Protein AF-A0A0F9YKN3-F1 (afdb_monomer)

Nearest PDB structures (foldseek):
  9g6k-assembly1_Lm  TM=5.271E-01  e=5.902E+00  Toxoplasma gondii
  6z1p-assembly1_Ay  TM=4.917E-01  e=4.539E+00  Tetrahymena thermophila SB210

Secondary structure (DSSP, 8-state):
-HHHHHHHHHH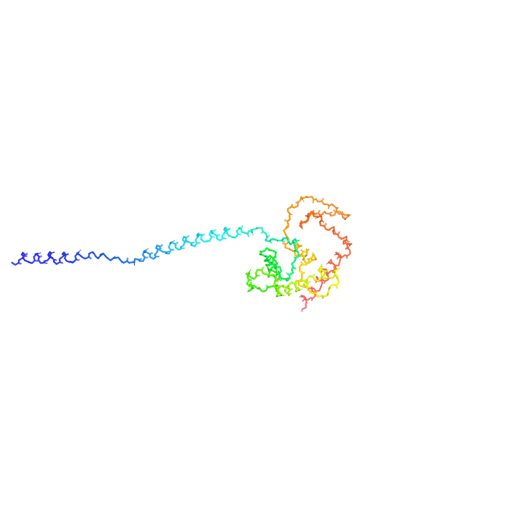HHHHHS----------HHHHHHHHHHHHHHHHHHHHHHHHHTTS-SSPP-----S-B-TT-B-TTHHHHHHHHHHHTT-S-TTS-TT--B--HHHHHHHHHHHHHTHHHHTGGGT--S--S-B-HHHHHHHHHHH---------EEE-TTS-EEEEETTTTEEPPPPP---THHHHHHHHHHHHHHHHHHHHH--

Radius of gyration: 37.19 Å; Cα contacts (8 Å, |Δi|>4): 183; chains: 1; bounding box: 47×60×130 Å

Sequence (206 aa):
MKIRYFVVLAVLLTVFFGFANNTKALSVQELQTQIQALMTQIAQLQAQLKQQQNQGTGAWCYNFTKNLRIGDIGTGDVDSLRKILQKEGILSSDVNPYEDDFSEQLASVVSEFQEKYADEILKPSGLKRGTGYVGPATRKKL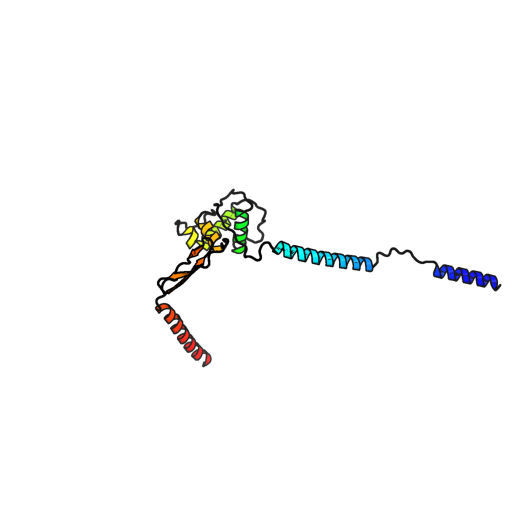NALYGCSVACTMDAKQCSDGSYVSRTGPKCEFAKCPETITVREQVKCILILEVVDFLVLELILA

pLDDT: mean 78.76, std 15.8, range [43.0, 98.19]

Solvent-accessible surface area (backbone atoms only — not comparable to full-atom values): 12254 Å² total; per-residue (Å²): 119,69,67,66,51,52,54,51,52,53,54,54,52,51,65,72,71,62,74,79,72,85,68,83,62,88,42,75,65,55,54,52,49,50,53,54,52,50,52,52,49,51,54,50,51,54,50,50,49,59,59,60,55,61,74,48,92,53,82,87,54,50,71,67,87,70,72,48,42,75,75,45,72,40,82,58,69,52,50,52,49,52,54,47,34,37,74,72,68,70,38,68,89,83,61,69,88,80,62,53,48,33,39,70,67,56,23,51,49,42,14,52,55,36,53,76,43,25,77,74,41,24,49,84,74,73,44,91,66,48,79,28,56,38,40,74,49,48,31,52,52,48,31,72,77,37,27,50,66,48,91,53,70,92,54,72,45,77,38,98,88,72,49,76,34,46,43,40,53,68,80,48,44,65,51,83,67,79,74,83,74,62,70,70,62,61,53,53,57,54,56,49,54,58,52,51,56,55,55,52,54,58,67,73,76,109

Structure (mmCIF, N/CA/C/O backbone):
data_AF-A0A0F9YKN3-F1
#
_entry.id   AF-A0A0F9YKN3-F1
#
loop_
_atom_site.group_PDB
_atom_site.id
_atom_site.type_symbol
_atom_site.label_atom_id
_atom_site.label_alt_id
_atom_site.label_comp_id
_atom_site.label_asym_id
_atom_site.label_entity_id
_atom_site.label_seq_id
_atom_site.pdbx_PDB_ins_code
_atom_site.Cartn_x
_atom_site.Cartn_y
_atom_site.Cartn_z
_atom_site.occupancy
_atom_site.B_iso_or_equiv
_atom_site.auth_seq_id
_atom_site.auth_comp_id
_atom_site.auth_asym_id
_atom_site.auth_atom_id
_atom_site.pdbx_PDB_model_num
ATOM 1 N N . MET A 1 1 ? -25.999 -5.612 102.411 1.00 57.22 1 MET A N 1
ATOM 2 C CA . MET A 1 1 ? -25.398 -6.436 101.331 1.00 57.22 1 MET A CA 1
ATOM 3 C C . MET A 1 1 ? -26.030 -6.225 99.945 1.00 57.22 1 MET A C 1
ATOM 5 O O . MET A 1 1 ? -25.304 -6.324 98.970 1.00 57.22 1 MET A O 1
ATOM 9 N N . LYS A 1 2 ? -27.320 -5.863 99.820 1.00 60.22 2 LYS A N 1
ATOM 10 C CA . LYS A 1 2 ? -28.016 -5.720 98.518 1.00 60.22 2 LYS A CA 1
ATOM 11 C C . LYS A 1 2 ? -27.600 -4.501 97.664 1.00 60.22 2 LYS A C 1
ATOM 13 O O . LYS A 1 2 ? -27.566 -4.601 96.447 1.00 60.22 2 LYS A O 1
ATOM 18 N N . ILE A 1 3 ? -27.206 -3.387 98.289 1.00 70.69 3 ILE A N 1
ATOM 19 C CA . ILE A 1 3 ? -26.787 -2.153 97.585 1.00 70.69 3 ILE A CA 1
ATOM 20 C C . ILE A 1 3 ? -25.414 -2.295 96.914 1.00 70.69 3 ILE A C 1
ATOM 22 O O . ILE A 1 3 ? -25.234 -1.864 95.783 1.00 70.69 3 ILE A O 1
ATOM 26 N N . ARG A 1 4 ? -24.460 -2.977 97.564 1.00 62.56 4 ARG A N 1
ATOM 27 C CA . ARG A 1 4 ? -23.148 -3.273 96.961 1.00 62.56 4 ARG A CA 1
ATOM 28 C C . ARG A 1 4 ? -23.273 -4.225 95.769 1.00 62.56 4 ARG A C 1
ATOM 30 O O . ARG A 1 4 ? -22.559 -4.063 94.792 1.00 62.56 4 ARG A O 1
ATOM 37 N N . TYR A 1 5 ? -24.224 -5.159 95.826 1.00 67.88 5 TYR A N 1
ATOM 38 C CA . TYR A 1 5 ? -24.518 -6.078 94.727 1.00 67.88 5 TYR A CA 1
ATOM 39 C C . TYR A 1 5 ? -25.126 -5.353 93.516 1.00 67.88 5 TYR A C 1
ATOM 41 O O . TYR A 1 5 ? -24.709 -5.600 92.393 1.00 67.88 5 TYR A O 1
ATOM 49 N N . PHE A 1 6 ? -26.031 -4.392 93.741 1.00 67.12 6 PHE A N 1
ATOM 50 C CA . PHE A 1 6 ? -26.636 -3.581 92.675 1.00 67.12 6 PHE A CA 1
ATOM 51 C C . PHE A 1 6 ? -25.623 -2.682 91.950 1.00 67.12 6 PHE A C 1
ATOM 53 O O . PHE A 1 6 ? -25.671 -2.565 90.729 1.00 67.12 6 PHE A O 1
ATOM 60 N N . VAL A 1 7 ? -24.675 -2.091 92.684 1.00 70.50 7 VAL A N 1
ATOM 61 C CA . VAL A 1 7 ? -23.610 -1.260 92.093 1.00 70.50 7 VAL A CA 1
ATOM 62 C C . VAL A 1 7 ? -22.635 -2.114 91.274 1.00 70.50 7 VAL A C 1
ATOM 64 O O . VAL A 1 7 ? -22.240 -1.711 90.186 1.00 70.50 7 VAL A O 1
ATOM 67 N N . VAL A 1 8 ? -22.305 -3.323 91.738 1.00 73.25 8 VAL A N 1
ATOM 68 C CA . VAL A 1 8 ? -21.440 -4.256 90.994 1.00 73.25 8 VAL A CA 1
ATOM 69 C C . VAL A 1 8 ? -22.130 -4.780 89.727 1.00 73.25 8 VAL A C 1
ATOM 71 O O . VAL A 1 8 ? -21.491 -4.851 88.682 1.00 73.25 8 VAL A O 1
ATOM 74 N N . LEU A 1 9 ? -23.436 -5.066 89.774 1.00 68.25 9 LEU A N 1
ATOM 75 C CA . LEU A 1 9 ? -24.226 -5.482 88.603 1.00 68.25 9 LEU A CA 1
ATOM 76 C C . LEU A 1 9 ? -24.372 -4.360 87.564 1.00 68.25 9 LEU A C 1
ATOM 78 O O . LEU A 1 9 ? -24.265 -4.618 86.368 1.00 68.25 9 LEU A O 1
ATOM 82 N N . ALA A 1 10 ? -24.559 -3.114 88.010 1.00 66.06 10 ALA A N 1
ATOM 83 C CA . ALA A 1 10 ? -24.643 -1.953 87.127 1.00 66.06 10 ALA A CA 1
ATOM 84 C C . ALA A 1 10 ? -23.301 -1.640 86.441 1.00 66.06 10 ALA A C 1
ATOM 86 O O . ALA A 1 10 ? -23.289 -1.318 85.258 1.00 66.06 10 ALA A O 1
ATOM 87 N N . VAL A 1 11 ? -22.173 -1.793 87.146 1.00 65.62 11 VAL A N 1
ATOM 88 C CA . VAL A 1 11 ? -20.825 -1.607 86.574 1.00 65.62 11 VAL A CA 1
ATOM 89 C C . VAL A 1 11 ? -20.438 -2.764 85.640 1.00 65.62 11 VAL A C 1
ATOM 91 O O . VAL A 1 11 ? -19.801 -2.541 84.616 1.00 65.62 11 VAL A O 1
ATOM 94 N N . LEU A 1 12 ? -20.868 -3.997 85.928 1.00 61.88 12 LEU A N 1
ATOM 95 C CA . LEU A 1 12 ? -20.665 -5.140 85.027 1.00 61.88 12 LEU A CA 1
ATOM 96 C C . LEU A 1 12 ? -21.498 -5.033 83.739 1.00 61.88 12 LEU A C 1
ATOM 98 O O . LEU A 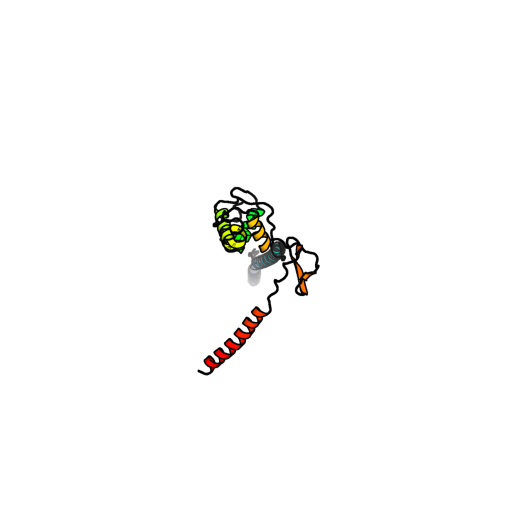1 12 ? -21.015 -5.413 82.676 1.00 61.88 12 LEU A O 1
ATOM 102 N N . LEU A 1 13 ? -22.712 -4.474 83.804 1.00 62.25 13 LEU A N 1
ATOM 103 C CA . LEU A 1 13 ? -23.558 -4.242 82.627 1.00 62.25 13 LEU A CA 1
ATOM 104 C C . LEU A 1 13 ? -23.048 -3.099 81.735 1.00 62.25 13 LEU A C 1
ATOM 106 O O . LEU A 1 13 ? -23.150 -3.196 80.513 1.00 62.25 13 LEU A O 1
ATOM 110 N N . THR A 1 14 ? -22.454 -2.044 82.302 1.00 58.34 14 THR A N 1
ATOM 111 C CA . THR A 1 14 ? -21.892 -0.934 81.509 1.00 58.34 14 THR A CA 1
ATOM 112 C C . THR A 1 14 ? -20.560 -1.287 80.845 1.00 58.34 14 THR A C 1
ATOM 114 O O . THR A 1 14 ? -20.289 -0.805 79.748 1.00 58.34 14 THR A O 1
ATOM 117 N N . VAL A 1 15 ? -19.767 -2.191 81.431 1.00 59.81 15 VAL A N 1
ATOM 118 C CA . VAL A 1 15 ? -18.559 -2.745 80.788 1.00 59.81 15 VAL A CA 1
ATOM 119 C C . VAL A 1 15 ? -18.915 -3.727 79.659 1.00 59.81 15 VAL A C 1
ATOM 121 O O . VAL A 1 15 ? -18.163 -3.842 78.694 1.00 59.81 15 VAL A O 1
ATOM 124 N N . PHE A 1 16 ? -20.092 -4.366 79.705 1.00 58.06 16 PHE A N 1
ATOM 125 C CA . PHE A 1 16 ? -20.576 -5.258 78.638 1.00 58.06 16 PHE A CA 1
ATOM 126 C C . PHE A 1 16 ? -21.146 -4.512 77.413 1.00 58.06 16 PHE A C 1
ATOM 128 O O . PHE A 1 16 ? -21.142 -5.054 76.312 1.00 58.06 16 PHE A O 1
ATOM 135 N N . PHE A 1 17 ? -21.599 -3.263 77.577 1.00 59.31 17 PHE A N 1
ATOM 136 C CA . PHE A 1 17 ? -22.143 -2.421 76.493 1.00 59.31 17 PHE A CA 1
ATOM 137 C C . PHE A 1 17 ? -21.170 -1.338 75.982 1.00 59.31 17 PHE A C 1
ATOM 139 O O . PHE A 1 17 ? -21.511 -0.577 75.079 1.00 59.31 17 PHE A O 1
ATOM 146 N N . GLY A 1 18 ? -19.962 -1.254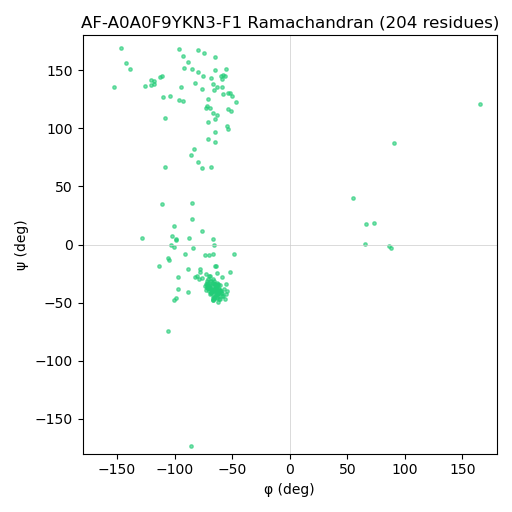 76.551 1.00 60.41 18 GLY A N 1
ATOM 147 C CA . GLY A 1 18 ? -19.036 -0.129 76.370 1.00 60.41 18 GLY A CA 1
ATOM 148 C C . GLY A 1 18 ? -17.913 -0.300 75.342 1.00 60.41 18 GLY A C 1
ATOM 149 O O . GLY A 1 18 ? -17.090 0.602 75.220 1.00 60.41 18 GLY A O 1
ATOM 150 N N . PHE A 1 19 ? -17.855 -1.400 74.587 1.00 56.75 19 PHE A N 1
ATOM 151 C CA . PHE A 1 19 ? -16.893 -1.558 73.487 1.00 56.75 19 PHE A CA 1
ATOM 152 C C . PHE A 1 19 ? -17.604 -1.489 72.136 1.00 56.75 19 PHE A C 1
ATOM 154 O O . PHE A 1 19 ? -17.646 -2.451 71.369 1.00 56.75 19 PHE A O 1
ATOM 161 N N . ALA A 1 20 ? -18.139 -0.309 71.821 1.00 57.47 20 ALA A N 1
ATOM 162 C CA . ALA A 1 20 ? -18.279 0.096 70.430 1.00 57.47 20 ALA A CA 1
ATOM 163 C C . ALA A 1 20 ? -16.861 0.250 69.861 1.00 57.47 20 ALA A C 1
ATOM 165 O O . ALA A 1 20 ? -16.224 1.298 69.959 1.00 57.47 20 ALA A O 1
ATOM 166 N N . ASN A 1 21 ? -16.334 -0.856 69.342 1.00 55.56 21 ASN A N 1
ATOM 167 C CA . ASN A 1 21 ? -15.109 -0.878 68.568 1.00 55.56 21 ASN A CA 1
ATOM 168 C C . ASN A 1 21 ? -15.248 0.129 67.418 1.00 55.56 21 ASN A C 1
ATOM 170 O O . ASN A 1 21 ? -16.069 -0.059 66.524 1.00 55.56 21 ASN A O 1
ATOM 174 N N . ASN A 1 22 ? -14.413 1.168 67.402 1.00 56.59 22 ASN A N 1
ATOM 175 C CA . ASN A 1 22 ? -14.100 1.881 66.167 1.00 56.59 22 ASN A CA 1
ATOM 176 C C . ASN A 1 22 ? -13.125 1.012 65.366 1.00 56.59 22 ASN A C 1
ATOM 178 O O . ASN A 1 22 ? -11.954 1.340 65.188 1.00 56.59 22 ASN A O 1
ATOM 182 N N . THR A 1 23 ? -13.598 -0.145 64.916 1.00 43.00 23 THR A N 1
ATOM 183 C CA . THR A 1 23 ? -12.927 -0.909 63.879 1.00 43.00 23 THR A CA 1
ATOM 184 C C . THR A 1 23 ? -13.107 -0.136 62.582 1.00 43.00 23 THR A C 1
ATOM 186 O O . THR A 1 23 ? -14.165 -0.169 61.958 1.00 43.00 23 THR A O 1
ATOM 189 N N . LYS A 1 24 ? -12.043 0.529 62.124 1.00 52.62 24 LYS A N 1
ATOM 190 C CA . LYS A 1 24 ? -11.852 0.772 60.689 1.00 52.62 24 LYS A CA 1
ATOM 191 C C . LYS A 1 24 ? -11.571 -0.578 60.031 1.00 52.62 24 LYS A C 1
ATOM 193 O O . LYS A 1 24 ? -10.456 -0.866 59.614 1.00 52.62 24 LYS A O 1
ATOM 198 N N . ALA A 1 25 ? -12.569 -1.454 60.038 1.00 45.91 25 ALA A N 1
ATOM 199 C CA . ALA A 1 25 ? -12.564 -2.606 59.170 1.00 45.91 25 ALA A CA 1
ATOM 200 C C . ALA A 1 25 ? -12.601 -2.030 57.754 1.00 45.91 25 ALA A C 1
ATOM 202 O O . ALA A 1 25 ? -13.599 -1.407 57.386 1.00 45.91 25 ALA A O 1
ATOM 203 N N . LEU A 1 26 ? -11.510 -2.183 56.995 1.00 50.06 26 LEU A N 1
ATOM 204 C CA . LEU A 1 26 ? -11.584 -2.089 55.539 1.00 50.06 26 LEU A CA 1
ATOM 205 C C . LEU A 1 26 ? -12.652 -3.105 55.135 1.00 50.06 26 LEU A C 1
ATOM 207 O O . LEU A 1 26 ? -12.477 -4.316 55.266 1.00 50.06 26 LEU A O 1
ATOM 211 N N . SER A 1 27 ? -13.832 -2.588 54.840 1.00 60.50 27 SER A N 1
ATOM 212 C CA . SER A 1 27 ? -15.056 -3.370 54.797 1.00 60.50 27 SER A CA 1
ATOM 213 C C . SER A 1 27 ? -15.186 -4.021 53.422 1.00 60.50 27 SER A C 1
ATOM 215 O O . SER A 1 27 ? -14.735 -3.475 52.418 1.00 60.50 27 SER A O 1
ATOM 217 N N . VAL A 1 28 ? -15.851 -5.177 53.339 1.00 61.12 28 VAL A N 1
ATOM 218 C CA . VAL A 1 28 ? -16.258 -5.806 52.061 1.00 61.12 28 VAL A CA 1
ATOM 219 C C . VAL A 1 28 ? -17.028 -4.813 51.167 1.00 61.12 28 VAL A C 1
ATOM 221 O O . VAL A 1 28 ? -17.010 -4.917 49.944 1.00 61.12 28 VAL A O 1
ATOM 224 N N . GLN A 1 29 ? -17.629 -3.791 51.774 1.00 66.38 29 GLN A N 1
ATOM 225 C CA . GLN A 1 29 ? -18.293 -2.667 51.122 1.00 66.38 29 GLN A CA 1
ATOM 226 C C . GLN A 1 29 ? -17.320 -1.729 50.379 1.00 66.38 29 GLN A C 1
ATOM 228 O O . GLN A 1 29 ? -17.656 -1.195 49.323 1.00 66.38 29 GLN A O 1
ATOM 233 N N . GLU A 1 30 ? -16.086 -1.579 50.862 1.00 75.06 30 GLU A N 1
ATOM 234 C CA . GLU A 1 30 ? -15.026 -0.835 50.174 1.00 75.06 30 GLU A CA 1
ATOM 235 C C . GLU A 1 30 ? -14.519 -1.601 48.942 1.00 75.06 30 GLU A C 1
ATOM 237 O O . GLU A 1 30 ? -14.331 -1.010 47.880 1.00 75.06 30 GLU A O 1
ATOM 242 N N . LEU A 1 31 ? -14.435 -2.935 49.020 1.00 74.25 31 LEU A N 1
ATOM 243 C CA . LEU A 1 31 ? -14.144 -3.782 47.856 1.00 74.25 31 LEU A CA 1
ATOM 244 C C . LEU A 1 31 ? -15.289 -3.775 46.831 1.00 74.25 31 LEU A C 1
ATOM 246 O O . LEU A 1 31 ? -15.031 -3.690 45.633 1.00 74.25 31 LEU A O 1
ATOM 250 N N . GLN A 1 32 ? -16.553 -3.776 47.267 1.00 79.44 32 GLN A N 1
ATOM 251 C CA . GLN A 1 32 ? -17.698 -3.594 46.362 1.00 79.44 32 GLN A CA 1
ATOM 252 C C . GLN A 1 32 ? -17.680 -2.218 45.675 1.00 79.44 32 GLN A C 1
ATOM 254 O O . GLN A 1 32 ? -18.001 -2.116 44.491 1.00 79.44 32 GLN A O 1
ATOM 259 N N . THR A 1 33 ? -17.218 -1.181 46.378 1.00 83.12 33 THR A N 1
ATOM 260 C CA . THR A 1 33 ? -17.037 0.166 45.813 1.00 83.12 33 THR A CA 1
ATOM 261 C C . THR A 1 33 ? -15.930 0.185 44.754 1.00 83.12 33 THR A C 1
ATOM 263 O O . THR A 1 33 ? -16.097 0.793 43.697 1.00 83.12 33 THR A O 1
ATOM 266 N N . GLN A 1 34 ? -14.831 -0.543 44.977 1.00 86.75 34 GLN A N 1
ATOM 267 C CA . GLN A 1 34 ? -13.766 -0.694 43.980 1.00 86.75 34 GLN A CA 1
ATOM 268 C C . GLN A 1 34 ? -14.227 -1.478 42.742 1.00 86.75 34 GLN A C 1
ATOM 270 O O . GLN A 1 34 ? -13.916 -1.078 41.622 1.00 86.75 34 GLN A O 1
ATOM 275 N N . ILE A 1 35 ? -15.020 -2.543 42.908 1.00 87.75 35 ILE A N 1
ATOM 276 C CA . ILE A 1 35 ? -15.585 -3.304 41.779 1.00 87.75 35 ILE A CA 1
ATOM 277 C C . ILE A 1 35 ? -16.502 -2.408 40.933 1.00 87.75 35 ILE A C 1
ATOM 279 O O . ILE A 1 35 ? -16.429 -2.433 39.704 1.00 87.75 35 ILE A O 1
ATOM 283 N N . GLN A 1 36 ? -17.323 -1.565 41.563 1.00 83.62 36 GLN A N 1
ATOM 284 C CA . GLN A 1 36 ? -18.214 -0.656 40.840 1.00 83.62 36 GLN A CA 1
ATOM 285 C C . GLN A 1 36 ? -17.453 0.476 40.129 1.00 83.62 36 GLN A C 1
ATOM 287 O O . GLN A 1 36 ? -17.797 0.838 38.999 1.00 83.62 36 GLN A O 1
ATOM 292 N N . ALA A 1 37 ? -16.373 0.979 40.733 1.00 91.25 37 ALA A N 1
ATOM 293 C CA . ALA A 1 37 ? -15.465 1.923 40.083 1.00 91.25 37 ALA A CA 1
ATOM 294 C C . ALA A 1 37 ? -14.791 1.297 38.847 1.00 91.25 37 ALA A C 1
ATOM 296 O O . ALA A 1 37 ? -14.790 1.904 37.775 1.00 91.25 37 ALA A O 1
ATOM 297 N N . LEU A 1 38 ? -14.315 0.051 38.952 1.00 88.81 38 LEU A N 1
ATOM 298 C CA . LEU A 1 38 ? -13.708 -0.679 37.835 1.00 88.81 38 LEU A CA 1
ATOM 299 C C . LEU A 1 38 ? -14.706 -0.975 36.706 1.00 88.81 38 LEU A C 1
ATOM 301 O O . LEU A 1 38 ? -14.358 -0.839 35.537 1.00 88.81 38 LEU A O 1
ATOM 305 N N . MET A 1 39 ? -15.964 -1.296 37.017 1.00 86.81 39 MET A N 1
ATOM 306 C CA . MET A 1 39 ? -17.009 -1.473 35.995 1.00 86.81 39 MET A CA 1
ATOM 307 C C . MET A 1 39 ? -17.303 -0.172 35.238 1.00 86.81 39 MET A C 1
ATOM 309 O O . MET A 1 39 ? -17.502 -0.185 34.022 1.00 86.81 39 MET A O 1
ATOM 313 N N . THR A 1 40 ? -17.271 0.960 35.943 1.00 90.50 40 THR A N 1
ATOM 314 C CA . THR A 1 40 ? -17.424 2.289 35.334 1.00 90.50 40 THR A CA 1
ATOM 315 C C . THR A 1 40 ? -16.236 2.604 34.422 1.00 90.50 40 THR A C 1
ATOM 317 O O . THR A 1 40 ? -16.418 3.094 33.308 1.00 90.50 40 THR A O 1
ATOM 320 N N . GLN A 1 41 ? -15.025 2.238 34.849 1.00 91.94 41 GLN A N 1
ATOM 321 C CA . GLN A 1 41 ? -13.811 2.388 34.054 1.00 91.94 41 GLN A CA 1
ATOM 322 C C . GLN A 1 41 ? -13.829 1.504 32.796 1.00 91.94 41 GLN A C 1
ATOM 324 O O . GLN A 1 41 ? -13.493 1.983 31.716 1.00 91.94 41 GLN A O 1
ATOM 329 N N . ILE A 1 42 ? -14.282 0.248 32.884 1.00 91.44 42 ILE A N 1
ATOM 330 C CA . ILE A 1 42 ? -14.425 -0.636 31.715 1.00 91.44 42 ILE A CA 1
ATOM 331 C C . ILE A 1 42 ? -15.450 -0.066 30.730 1.00 91.44 42 ILE A C 1
ATOM 333 O O . ILE A 1 42 ? -15.183 -0.048 29.531 1.00 91.44 42 ILE A O 1
ATOM 337 N N . ALA A 1 43 ? -16.586 0.451 31.205 1.00 89.62 43 ALA A N 1
ATOM 338 C CA . ALA A 1 43 ? -17.590 1.072 30.339 1.00 89.62 43 ALA A CA 1
ATOM 339 C C . ALA A 1 43 ? -17.037 2.308 29.603 1.00 89.62 43 ALA A C 1
ATOM 341 O O . ALA A 1 43 ? -17.293 2.495 28.412 1.00 89.62 43 ALA A O 1
ATOM 342 N N . GLN A 1 44 ? -16.230 3.123 30.286 1.00 87.94 44 GLN A N 1
ATOM 343 C CA . GLN A 1 44 ? -15.547 4.268 29.679 1.00 87.94 44 GLN A CA 1
ATOM 344 C C . GLN A 1 44 ? -14.501 3.835 28.650 1.00 87.94 44 GLN A C 1
ATOM 346 O O . GLN A 1 44 ? -14.472 4.375 27.546 1.00 87.94 44 GLN A O 1
ATOM 351 N N . LEU A 1 45 ? -13.684 2.832 28.968 1.00 88.75 45 LEU A N 1
ATOM 352 C CA . LEU A 1 45 ? -12.694 2.291 28.037 1.00 88.75 45 LEU A CA 1
ATOM 353 C C . LEU A 1 45 ? -13.366 1.646 26.816 1.00 88.75 45 LEU A C 1
ATOM 355 O O . LEU A 1 45 ? -12.918 1.842 25.691 1.00 88.75 45 LEU A O 1
ATOM 359 N N . GLN A 1 46 ? -14.496 0.957 26.993 1.00 88.50 46 GLN A N 1
ATOM 360 C CA . GLN A 1 46 ? -15.297 0.430 25.883 1.00 88.50 46 GLN A CA 1
ATOM 361 C C . GLN A 1 46 ? -15.886 1.548 25.006 1.00 88.50 46 GLN A C 1
ATOM 363 O O . GLN A 1 46 ? -15.967 1.393 23.787 1.00 88.50 46 GLN A O 1
ATOM 368 N N . ALA A 1 47 ? -16.265 2.690 25.589 1.00 85.25 47 ALA A N 1
ATOM 369 C CA . ALA A 1 47 ? -16.701 3.863 24.833 1.00 85.25 47 ALA A CA 1
ATOM 370 C C . ALA A 1 47 ? -15.540 4.529 24.071 1.00 85.25 47 ALA A C 1
ATOM 372 O O . ALA A 1 47 ? -15.707 4.901 22.908 1.00 85.25 47 ALA A O 1
ATOM 373 N N . GLN A 1 48 ? -14.353 4.609 24.681 1.00 84.50 48 GLN A N 1
ATOM 374 C CA . GLN A 1 48 ? -13.138 5.103 24.029 1.00 84.50 48 GLN A CA 1
ATOM 375 C C . GLN A 1 48 ? -12.707 4.195 22.874 1.00 84.50 48 GLN A C 1
ATOM 377 O O . GLN A 1 48 ? -12.365 4.700 21.811 1.00 84.50 48 GLN A O 1
ATOM 382 N N . LEU A 1 49 ? -12.824 2.870 23.013 1.00 81.12 49 LEU A N 1
ATOM 383 C CA . LEU A 1 49 ? -12.550 1.930 21.922 1.00 81.12 49 LEU A CA 1
ATOM 384 C C . LEU A 1 49 ? -13.526 2.102 20.756 1.00 81.12 49 LEU A C 1
ATOM 386 O O . LEU A 1 49 ? -13.093 2.064 19.611 1.00 81.12 49 LEU A O 1
ATOM 390 N N . LYS A 1 50 ? -14.810 2.387 21.006 1.00 72.00 50 LYS A N 1
ATOM 391 C CA . LYS A 1 50 ? -15.767 2.720 19.932 1.00 72.00 50 LYS A CA 1
ATOM 392 C C . LYS A 1 50 ? -15.432 4.041 19.228 1.00 72.00 50 LYS A C 1
ATOM 394 O O . LYS A 1 50 ? -15.687 4.175 18.036 1.00 72.00 50 LYS A O 1
ATOM 399 N N . GLN A 1 51 ? -14.845 5.006 19.936 1.00 69.00 51 GLN A N 1
ATOM 400 C CA . GLN A 1 51 ? -14.365 6.260 19.344 1.00 69.00 51 GLN A CA 1
ATOM 401 C C . GLN A 1 51 ? -13.016 6.092 18.626 1.00 69.00 51 GLN A C 1
ATOM 403 O O . GLN A 1 51 ? -12.779 6.750 17.619 1.00 69.00 51 GLN A O 1
ATOM 408 N N . GLN A 1 52 ? -12.170 5.160 19.067 1.00 64.25 52 GLN A N 1
ATOM 409 C CA . GLN A 1 52 ? -10.901 4.828 18.415 1.00 64.25 52 GLN A CA 1
ATOM 410 C C . GLN A 1 52 ? -11.093 3.897 17.204 1.00 64.25 52 GLN A C 1
ATOM 412 O O . GLN A 1 52 ? -10.355 3.987 16.226 1.00 64.25 52 GLN A O 1
ATOM 417 N N . GLN A 1 53 ? -12.153 3.084 17.202 1.00 55.88 53 GLN A N 1
ATOM 418 C CA . GLN A 1 53 ? -12.637 2.337 16.035 1.00 55.88 53 GLN A CA 1
ATOM 419 C C . GLN A 1 53 ? -13.270 3.245 14.964 1.00 55.88 53 GLN A C 1
ATOM 421 O O . GLN A 1 53 ? -13.493 2.795 13.844 1.00 55.88 53 GLN A O 1
ATOM 426 N N . ASN A 1 54 ? -13.475 4.537 15.261 1.00 48.38 54 ASN A N 1
ATOM 427 C CA . ASN A 1 54 ? -13.796 5.562 14.264 1.00 48.38 54 ASN A CA 1
ATOM 428 C C . ASN A 1 54 ? -12.552 6.162 13.575 1.00 48.38 54 ASN A C 1
ATOM 430 O O . ASN A 1 54 ? -12.652 7.204 12.934 1.00 48.38 54 ASN A O 1
ATOM 434 N N . GLN A 1 55 ? -11.413 5.462 13.564 1.00 47.16 55 GLN A N 1
ATOM 435 C CA . GLN A 1 55 ? -10.634 5.372 12.324 1.00 47.16 55 GLN A CA 1
ATOM 436 C C . GLN A 1 55 ? -11.259 4.312 11.396 1.00 47.16 55 GLN A C 1
ATOM 438 O O . GLN A 1 55 ? -10.702 3.244 11.162 1.00 47.16 55 GLN A O 1
ATOM 443 N N . GL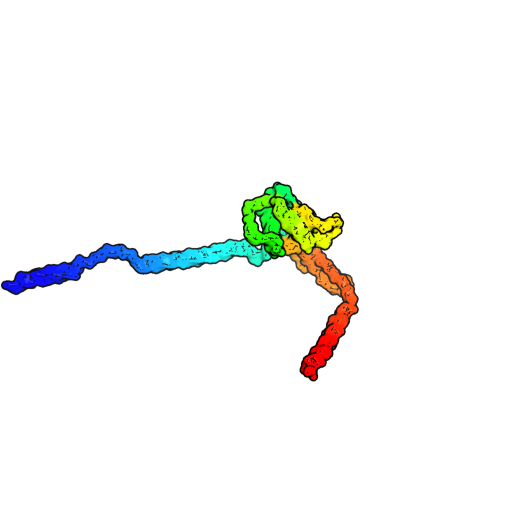Y A 1 56 ? -12.429 4.668 10.851 1.00 46.34 56 GLY A N 1
ATOM 444 C CA . GLY A 1 56 ? -12.945 4.162 9.579 1.00 46.34 56 GLY A CA 1
ATOM 445 C C . GLY A 1 56 ? -13.824 2.911 9.619 1.00 46.34 56 GLY A C 1
ATOM 446 O O . GLY A 1 56 ? -13.374 1.821 9.288 1.00 46.34 56 GLY A O 1
ATOM 447 N N . THR A 1 57 ? -15.131 3.095 9.813 1.00 44.69 57 THR A N 1
ATOM 448 C CA . THR A 1 57 ? -16.162 2.216 9.219 1.00 44.69 57 THR A CA 1
ATOM 449 C C . THR A 1 57 ? -16.390 2.496 7.720 1.00 44.69 57 THR A C 1
ATOM 451 O O . THR A 1 57 ? -17.317 1.962 7.119 1.00 44.69 57 THR A O 1
ATOM 454 N N . GLY A 1 58 ? -15.515 3.287 7.085 1.00 58.38 58 GLY A N 1
ATOM 455 C CA . GLY A 1 58 ? -15.230 3.206 5.652 1.00 58.38 58 GLY A CA 1
ATOM 456 C C . GLY A 1 58 ? -14.013 2.305 5.446 1.00 58.38 58 GLY A C 1
ATOM 457 O O . GLY A 1 58 ? -13.046 2.419 6.196 1.00 58.38 58 GLY A O 1
ATOM 458 N N . ALA A 1 59 ? -14.064 1.391 4.473 1.00 77.94 59 ALA A N 1
ATOM 459 C CA . ALA A 1 59 ? -12.957 0.483 4.173 1.00 77.94 59 ALA A CA 1
ATOM 460 C C . ALA A 1 59 ? -11.621 1.250 4.120 1.00 77.94 59 ALA A C 1
ATOM 462 O O . ALA A 1 59 ? -11.495 2.216 3.367 1.00 77.94 59 ALA A O 1
ATOM 463 N N . TRP A 1 60 ? -10.643 0.848 4.944 1.00 86.00 60 TRP A N 1
ATOM 464 C CA . TRP A 1 60 ? -9.313 1.462 4.937 1.00 86.00 60 TRP A CA 1
ATOM 465 C C . TRP A 1 60 ? -8.741 1.425 3.520 1.00 86.00 60 TRP A C 1
ATOM 467 O O . TRP A 1 60 ? -8.738 0.372 2.881 1.00 86.00 60 TRP A O 1
ATOM 477 N N . CYS A 1 61 ? -8.251 2.568 3.058 1.00 89.50 61 CYS A N 1
ATOM 478 C CA . CYS A 1 61 ? -7.726 2.749 1.717 1.00 89.50 61 CYS A CA 1
ATOM 479 C C . CYS A 1 61 ? -6.505 3.672 1.747 1.00 89.50 61 CYS A C 1
ATOM 481 O O . CYS A 1 61 ? -6.356 4.485 2.664 1.00 89.50 61 CYS A O 1
ATOM 483 N N . TYR A 1 62 ? -5.641 3.561 0.741 1.00 90.75 62 TYR A N 1
ATOM 484 C CA . TYR A 1 62 ? -4.456 4.398 0.602 1.00 90.75 62 TYR A CA 1
ATOM 485 C C . TYR A 1 62 ? -4.031 4.542 -0.862 1.00 90.75 62 TYR A C 1
ATOM 487 O O . TYR A 1 62 ? -3.971 3.557 -1.593 1.00 90.75 62 TYR A O 1
ATOM 495 N N . ASN A 1 63 ? -3.701 5.765 -1.288 1.00 91.50 63 ASN A N 1
ATOM 496 C CA . ASN A 1 63 ? -3.237 6.051 -2.647 1.00 91.50 63 ASN A CA 1
ATOM 497 C C . ASN A 1 63 ? -1.738 6.377 -2.659 1.00 91.50 63 ASN A C 1
ATOM 499 O O . ASN A 1 63 ? -1.330 7.475 -2.284 1.00 91.50 63 ASN A O 1
ATOM 503 N N . PHE A 1 64 ? -0.930 5.464 -3.190 1.00 93.12 64 PHE A N 1
ATOM 504 C CA . PHE A 1 64 ? 0.498 5.662 -3.413 1.00 93.12 64 PHE A CA 1
ATOM 505 C C . PHE A 1 64 ? 0.740 6.628 -4.571 1.00 93.12 64 PHE A C 1
ATOM 507 O O . PHE A 1 64 ? 0.375 6.353 -5.720 1.00 93.12 64 PHE A O 1
ATOM 514 N N . THR A 1 65 ? 1.406 7.744 -4.283 1.00 92.75 65 THR A N 1
ATOM 515 C CA . THR A 1 65 ? 1.766 8.772 -5.280 1.00 92.75 65 THR A CA 1
ATOM 516 C C . THR A 1 65 ? 3.272 8.887 -5.501 1.00 92.75 65 THR A C 1
ATOM 518 O O . THR A 1 65 ? 3.709 9.373 -6.548 1.00 92.75 65 THR A O 1
ATOM 521 N N . LYS A 1 66 ? 4.079 8.371 -4.568 1.00 93.75 66 LYS A N 1
ATOM 522 C CA . LYS A 1 66 ? 5.548 8.393 -4.594 1.00 93.75 66 LYS A CA 1
ATOM 523 C C . LYS A 1 66 ? 6.103 6.987 -4.755 1.00 93.75 66 LYS A C 1
ATOM 525 O O . LYS A 1 66 ? 5.454 6.023 -4.371 1.00 93.75 66 LYS A O 1
ATOM 530 N N . ASN A 1 67 ? 7.207 6.869 -5.488 1.00 95.81 67 ASN A N 1
ATOM 531 C CA . ASN A 1 67 ? 7.879 5.581 -5.625 1.00 95.81 67 ASN A CA 1
ATOM 532 C C . ASN A 1 67 ? 8.628 5.304 -4.323 1.00 95.81 67 ASN A C 1
ATOM 534 O O . ASN A 1 67 ? 9.146 6.258 -3.748 1.00 95.81 67 ASN A O 1
ATOM 538 N N . LEU A 1 68 ? 8.701 4.037 -3.915 1.00 95.31 68 LEU A N 1
ATOM 539 C CA . LEU A 1 68 ? 9.421 3.628 -2.707 1.00 95.31 68 LEU A CA 1
ATOM 540 C C . LEU A 1 68 ? 10.574 2.688 -3.048 1.00 95.31 68 LEU A C 1
ATOM 542 O O . LEU A 1 68 ? 10.439 1.820 -3.917 1.00 95.31 68 LEU A O 1
ATOM 546 N N . ARG A 1 69 ? 11.699 2.861 -2.363 1.00 94.69 69 ARG A N 1
ATOM 547 C CA . ARG A 1 69 ? 12.926 2.067 -2.493 1.00 94.69 69 ARG A CA 1
ATOM 548 C C . ARG A 1 69 ? 13.633 1.941 -1.149 1.00 94.69 69 ARG A C 1
ATOM 550 O O . ARG A 1 69 ? 13.338 2.677 -0.216 1.00 94.69 69 ARG A O 1
ATOM 557 N N . ILE A 1 70 ? 14.624 1.053 -1.106 1.00 92.81 70 ILE A N 1
ATOM 558 C CA . ILE A 1 70 ? 15.493 0.875 0.059 1.00 92.81 70 ILE A CA 1
ATOM 559 C C . ILE A 1 70 ? 16.087 2.219 0.499 1.00 92.81 70 ILE A C 1
ATOM 561 O O . ILE A 1 70 ? 16.629 2.959 -0.325 1.00 92.81 70 ILE A O 1
ATOM 565 N N . GLY A 1 71 ? 15.979 2.502 1.798 1.00 89.31 71 GLY A N 1
ATOM 566 C CA . GLY A 1 71 ? 16.467 3.731 2.424 1.00 89.31 71 GLY A CA 1
ATOM 567 C C . GLY A 1 71 ? 15.490 4.907 2.383 1.00 89.31 71 GLY A C 1
ATOM 568 O O . GLY A 1 71 ? 15.817 5.968 2.911 1.00 89.31 71 GLY A O 1
ATOM 569 N N . ASP A 1 72 ? 14.305 4.753 1.783 1.00 90.62 72 ASP A N 1
ATOM 570 C CA . ASP A 1 72 ? 13.243 5.741 1.954 1.00 90.62 72 ASP A CA 1
ATOM 571 C C . ASP A 1 72 ? 12.695 5.654 3.387 1.00 90.62 72 ASP A C 1
ATOM 573 O O . ASP A 1 72 ? 12.274 4.592 3.847 1.00 90.62 72 ASP A O 1
ATOM 577 N N . ILE A 1 73 ? 12.704 6.796 4.072 1.00 81.50 73 ILE A N 1
ATOM 578 C CA . ILE A 1 73 ? 12.249 6.970 5.454 1.00 81.50 73 ILE A CA 1
ATOM 579 C C . ILE A 1 73 ? 10.887 7.657 5.401 1.00 81.50 73 ILE A C 1
ATOM 581 O O . ILE A 1 73 ? 10.756 8.710 4.762 1.00 81.50 73 ILE A O 1
ATOM 585 N N . GLY A 1 74 ? 9.864 7.109 6.055 1.00 69.88 74 GLY A N 1
ATOM 586 C CA . GLY A 1 74 ? 8.584 7.810 6.113 1.00 69.88 74 GLY A CA 1
ATOM 587 C C . GLY A 1 74 ? 7.394 6.978 6.567 1.00 69.88 74 GLY A C 1
ATOM 588 O O . GLY A 1 74 ? 6.941 6.077 5.867 1.00 69.88 74 GLY A O 1
ATOM 589 N N . THR A 1 75 ? 6.777 7.441 7.651 1.00 70.44 75 THR A N 1
ATOM 590 C CA . THR A 1 75 ? 5.630 6.858 8.374 1.00 70.44 75 THR A CA 1
ATOM 591 C C . THR A 1 75 ? 4.293 6.844 7.610 1.00 70.44 75 THR A C 1
ATOM 593 O O . THR A 1 75 ? 3.242 6.531 8.154 1.00 70.44 75 THR A O 1
ATOM 596 N N . GLY A 1 76 ? 4.271 7.251 6.338 1.00 84.19 76 GLY A N 1
ATOM 597 C CA . GLY A 1 76 ? 3.039 7.341 5.546 1.00 84.19 76 GLY A CA 1
ATOM 598 C C . GLY A 1 76 ? 2.921 6.216 4.528 1.00 84.19 76 GLY A C 1
ATOM 599 O O . GLY A 1 76 ? 2.111 5.296 4.668 1.00 84.19 76 GLY A O 1
ATOM 600 N N . ASP A 1 77 ? 3.721 6.330 3.467 1.00 90.88 77 ASP A N 1
ATOM 601 C CA . ASP A 1 77 ? 3.707 5.389 2.351 1.00 90.88 77 ASP A CA 1
ATOM 602 C C . ASP A 1 77 ? 4.268 4.015 2.783 1.00 90.88 77 ASP A C 1
ATOM 604 O O . ASP A 1 77 ? 3.679 2.986 2.451 1.00 90.88 77 ASP A O 1
ATOM 608 N N . VAL A 1 78 ? 5.359 3.975 3.563 1.00 90.75 78 VAL A N 1
ATOM 609 C CA . VAL A 1 78 ? 5.983 2.714 4.015 1.00 90.75 78 VAL A CA 1
ATOM 610 C C . VAL A 1 78 ? 5.044 1.946 4.950 1.00 90.75 78 VAL A C 1
ATOM 612 O O . VAL A 1 78 ? 4.785 0.763 4.724 1.00 90.75 78 VAL A O 1
ATOM 615 N N . ASP A 1 79 ? 4.432 2.620 5.921 1.00 88.62 79 ASP A N 1
ATOM 616 C CA . ASP A 1 79 ? 3.482 2.002 6.860 1.00 88.62 79 ASP A CA 1
ATOM 617 C C . ASP A 1 79 ? 2.247 1.450 6.144 1.00 88.62 79 ASP A C 1
ATOM 619 O O . ASP A 1 79 ? 1.794 0.327 6.395 1.00 88.62 79 ASP A O 1
ATOM 623 N N . SER A 1 80 ? 1.721 2.218 5.189 1.00 90.88 80 SER A N 1
ATOM 624 C CA . SER A 1 80 ? 0.578 1.796 4.380 1.00 90.88 80 SER A CA 1
ATOM 625 C C . SER A 1 80 ? 0.921 0.593 3.504 1.00 90.88 80 SER A C 1
ATOM 627 O O . SER A 1 80 ? 0.102 -0.319 3.365 1.00 90.88 80 SER A O 1
ATOM 629 N N . LEU A 1 81 ? 2.138 0.546 2.954 1.00 92.94 81 LEU A N 1
ATOM 630 C CA . LEU A 1 81 ? 2.634 -0.606 2.208 1.00 92.94 81 LEU A CA 1
ATOM 631 C C . LEU A 1 81 ? 2.710 -1.846 3.101 1.00 92.94 81 LEU A C 1
ATOM 633 O O . LEU A 1 81 ? 2.170 -2.884 2.728 1.00 92.94 81 LEU A O 1
ATOM 637 N N . ARG A 1 82 ? 3.310 -1.748 4.291 1.00 89.88 82 ARG A N 1
ATOM 638 C CA . ARG A 1 82 ? 3.407 -2.875 5.238 1.00 89.88 82 ARG A CA 1
ATOM 639 C C . ARG A 1 82 ? 2.034 -3.413 5.614 1.00 89.88 82 ARG A C 1
ATOM 641 O O . ARG A 1 82 ? 1.815 -4.621 5.568 1.00 89.88 82 ARG A O 1
ATOM 648 N N . LYS A 1 83 ? 1.082 -2.522 5.895 1.00 88.69 83 LYS A N 1
ATOM 649 C CA . LYS A 1 83 ? -0.306 -2.892 6.197 1.00 88.69 83 LYS A CA 1
ATOM 650 C C . LYS A 1 83 ? -0.975 -3.646 5.047 1.00 88.69 83 LYS A C 1
ATOM 652 O O . LYS A 1 83 ? -1.716 -4.599 5.287 1.00 88.69 83 LYS A O 1
ATOM 657 N N . ILE A 1 84 ? -0.725 -3.242 3.802 1.00 92.12 84 ILE A N 1
ATOM 658 C CA . ILE A 1 84 ? -1.216 -3.965 2.622 1.00 92.12 84 ILE A CA 1
ATOM 659 C C . ILE A 1 84 ? -0.550 -5.334 2.510 1.00 92.12 84 ILE A C 1
ATOM 661 O O . ILE A 1 84 ? -1.248 -6.327 2.341 1.00 92.12 84 ILE A O 1
ATOM 665 N N . LEU A 1 85 ? 0.772 -5.412 2.656 1.00 92.50 85 LEU A N 1
ATOM 666 C CA . LEU A 1 85 ? 1.504 -6.675 2.554 1.00 92.50 85 LEU A CA 1
ATOM 667 C C . LEU A 1 85 ? 1.088 -7.676 3.647 1.00 92.50 85 LEU A C 1
ATOM 669 O O . LEU A 1 85 ? 1.013 -8.873 3.376 1.00 92.50 85 LEU A O 1
ATOM 673 N N . GLN A 1 86 ? 0.736 -7.195 4.844 1.00 89.94 86 GLN A N 1
ATOM 674 C CA . GLN A 1 86 ? 0.123 -8.011 5.900 1.00 89.94 86 GLN A CA 1
ATOM 675 C C . GLN A 1 86 ? -1.269 -8.509 5.499 1.00 89.94 86 GLN A C 1
ATOM 677 O O . GLN A 1 86 ? -1.579 -9.685 5.663 1.00 89.94 86 GLN A O 1
ATOM 682 N N . LYS A 1 87 ? -2.114 -7.637 4.930 1.00 87.69 87 LYS A N 1
ATOM 683 C CA . LYS A 1 87 ? -3.449 -8.017 4.427 1.00 87.69 87 LYS A CA 1
ATOM 684 C C . LYS A 1 87 ? -3.390 -9.032 3.287 1.00 87.69 87 LYS A C 1
ATOM 686 O O . LYS A 1 87 ? -4.278 -9.869 3.181 1.00 87.69 87 LYS A O 1
ATOM 691 N N . GLU A 1 88 ? -2.363 -8.950 2.449 1.00 92.44 88 GLU A N 1
ATOM 692 C CA . GLU A 1 88 ? -2.086 -9.904 1.371 1.00 92.44 88 GLU A CA 1
ATOM 693 C C . GLU A 1 88 ? -1.551 -11.252 1.883 1.00 92.44 88 GLU A C 1
ATOM 695 O O . GLU A 1 88 ? -1.442 -12.197 1.097 1.00 92.44 88 GLU A O 1
ATOM 700 N N . GLY A 1 89 ? -1.220 -11.338 3.179 1.00 91.19 89 GLY A N 1
ATOM 701 C CA . GLY A 1 89 ? -0.648 -12.521 3.819 1.00 91.19 89 GLY A CA 1
ATOM 702 C C . GLY A 1 89 ? 0.812 -12.784 3.446 1.00 91.19 89 GLY A C 1
ATOM 703 O O . GLY A 1 89 ? 1.268 -13.910 3.596 1.00 91.19 89 GLY A O 1
ATOM 704 N N . ILE A 1 90 ? 1.521 -11.775 2.927 1.00 91.56 90 ILE A N 1
ATOM 705 C CA . ILE A 1 90 ? 2.918 -11.888 2.468 1.00 91.56 90 ILE A CA 1
ATOM 706 C C . ILE A 1 90 ? 3.876 -11.403 3.564 1.00 91.56 90 ILE A C 1
ATOM 708 O O . ILE A 1 90 ? 4.928 -11.990 3.785 1.00 91.56 90 ILE A O 1
ATOM 712 N N . LEU A 1 91 ? 3.502 -10.345 4.292 1.00 87.44 91 LEU A N 1
ATOM 713 C CA . LEU A 1 91 ? 4.252 -9.877 5.457 1.00 87.44 91 LEU A CA 1
ATOM 714 C C . LEU A 1 91 ? 3.682 -10.518 6.726 1.00 87.44 91 LEU A C 1
ATOM 716 O O . LEU A 1 91 ? 2.495 -10.353 7.016 1.00 87.44 91 LEU A O 1
ATOM 720 N N . SER A 1 92 ? 4.521 -11.213 7.497 1.00 81.19 92 SER A N 1
ATOM 721 C CA . SER A 1 92 ? 4.123 -11.800 8.782 1.00 81.19 92 SER A CA 1
ATOM 722 C C . SER A 1 92 ? 3.550 -10.744 9.738 1.00 81.19 92 SER A C 1
ATOM 724 O O . SER A 1 92 ? 4.004 -9.597 9.778 1.00 81.19 92 SER A O 1
ATOM 726 N N . SER A 1 93 ? 2.557 -11.134 10.540 1.00 66.19 93 SER A N 1
ATOM 727 C CA . SER A 1 93 ? 1.876 -10.256 11.506 1.00 66.19 93 SER A CA 1
ATOM 728 C C . SER A 1 93 ? 2.780 -9.740 12.627 1.00 66.19 93 SER A C 1
ATOM 730 O O . SER A 1 93 ? 2.447 -8.742 13.260 1.00 66.19 93 SER A O 1
ATOM 732 N N . ASP A 1 94 ? 3.920 -10.394 12.848 1.00 58.09 94 ASP A N 1
ATOM 733 C CA . ASP A 1 94 ? 4.839 -10.109 13.958 1.00 58.09 94 ASP A CA 1
ATOM 734 C C . ASP A 1 94 ? 5.868 -9.021 13.617 1.00 58.09 94 ASP A C 1
ATOM 736 O O . ASP A 1 94 ? 6.791 -8.748 14.385 1.00 58.09 94 ASP A O 1
ATOM 740 N N . VAL A 1 95 ? 5.740 -8.401 12.444 1.00 56.34 95 VAL A N 1
ATOM 741 C CA . VAL A 1 95 ? 6.666 -7.367 11.993 1.00 56.34 95 VAL A CA 1
ATOM 742 C C . VAL A 1 95 ? 6.421 -6.093 12.791 1.00 56.34 95 VAL A C 1
ATOM 744 O O . VAL A 1 95 ? 5.338 -5.508 12.732 1.00 56.34 95 VAL A O 1
ATOM 747 N N . ASN A 1 96 ? 7.451 -5.683 13.538 1.00 57.59 96 ASN A N 1
ATOM 748 C CA . ASN A 1 96 ? 7.460 -4.471 14.345 1.00 57.59 96 ASN A CA 1
ATOM 749 C C . ASN A 1 96 ? 7.010 -3.273 13.486 1.00 57.59 96 ASN A C 1
ATOM 751 O O . ASN A 1 96 ? 7.714 -2.914 12.539 1.00 57.59 96 ASN A O 1
ATOM 755 N N . PRO A 1 97 ? 5.865 -2.644 13.800 1.00 54.00 97 PRO A N 1
ATOM 756 C CA . PRO A 1 97 ? 5.344 -1.531 13.016 1.00 54.00 97 PRO A CA 1
ATOM 757 C C . PRO A 1 97 ? 6.221 -0.270 13.090 1.00 54.00 97 PRO A C 1
ATOM 759 O O . PRO A 1 97 ? 5.964 0.651 12.331 1.00 54.00 97 PRO A O 1
ATOM 762 N N . TYR A 1 98 ? 7.241 -0.239 13.959 1.00 54.22 98 TYR A N 1
ATOM 763 C CA . TYR A 1 98 ? 8.149 0.898 14.182 1.00 54.22 98 TYR A CA 1
ATOM 764 C C . TYR A 1 98 ? 9.514 0.775 13.487 1.00 54.22 98 TYR A C 1
ATOM 766 O O . TYR A 1 98 ? 10.474 1.445 13.862 1.00 54.22 98 TYR A O 1
ATOM 774 N N . GLU A 1 99 ? 9.661 -0.125 12.515 1.00 67.06 99 GLU A N 1
ATOM 775 C CA . GLU A 1 99 ? 10.812 -0.051 11.611 1.00 67.06 99 GLU A CA 1
ATOM 776 C C . GLU A 1 99 ? 10.460 0.974 10.518 1.00 67.06 99 GLU A C 1
ATOM 778 O O . GLU A 1 99 ? 9.944 0.603 9.470 1.00 67.06 99 GLU A O 1
ATOM 783 N N . ASP A 1 100 ? 10.625 2.265 10.797 1.00 65.75 100 ASP A N 1
ATOM 784 C CA . ASP A 1 100 ? 10.064 3.377 9.994 1.00 65.75 100 ASP A CA 1
ATOM 785 C C . ASP A 1 100 ? 10.643 3.504 8.562 1.00 65.75 100 ASP A C 1
ATOM 787 O O . ASP A 1 100 ? 10.243 4.375 7.775 1.00 65.75 100 ASP A O 1
ATOM 791 N N . ASP A 1 101 ? 11.571 2.611 8.214 1.00 86.75 101 ASP A N 1
ATOM 792 C CA . ASP A 1 101 ? 12.369 2.649 7.003 1.00 86.75 101 ASP A CA 1
ATOM 793 C C . ASP A 1 101 ? 11.991 1.521 6.044 1.00 86.75 101 ASP A C 1
ATOM 795 O O . ASP A 1 101 ? 11.724 0.374 6.419 1.00 86.75 101 ASP A O 1
ATOM 799 N N . PHE A 1 102 ? 12.057 1.828 4.752 1.00 91.50 102 PHE A N 1
ATOM 800 C CA . PHE A 1 102 ? 12.004 0.814 3.715 1.00 91.50 102 PHE A CA 1
ATOM 801 C C . PHE A 1 102 ? 13.313 0.007 3.727 1.00 91.50 102 PHE A C 1
ATOM 803 O O . PHE A 1 102 ? 14.302 0.371 3.086 1.00 91.50 102 PHE A O 1
ATOM 810 N N . SER A 1 103 ? 13.329 -1.085 4.490 1.00 90.88 103 SER A N 1
ATOM 811 C CA . SER A 1 103 ? 14.488 -1.966 4.646 1.00 90.88 103 SER A CA 1
ATOM 812 C C . SER A 1 103 ? 14.655 -2.940 3.471 1.00 90.88 103 SER A C 1
ATOM 814 O O . SER A 1 103 ? 13.763 -3.126 2.639 1.00 90.88 103 SER A O 1
ATOM 816 N N . GLU A 1 104 ? 15.812 -3.602 3.401 1.00 91.81 104 GLU A N 1
ATOM 817 C CA . GLU A 1 104 ? 16.065 -4.675 2.428 1.00 91.81 104 GLU A CA 1
ATOM 818 C C . GLU A 1 104 ? 15.088 -5.850 2.603 1.00 91.81 104 GLU A C 1
ATOM 820 O O . GLU A 1 104 ? 14.618 -6.430 1.624 1.00 91.81 104 GLU A O 1
ATOM 825 N N . GLN A 1 105 ? 14.702 -6.150 3.846 1.00 90.19 105 GLN A N 1
ATOM 826 C CA . GLN A 1 105 ? 13.700 -7.175 4.138 1.00 90.19 105 GLN A CA 1
ATOM 827 C C . GLN A 1 105 ? 12.341 -6.792 3.552 1.00 90.19 105 GLN A C 1
ATOM 829 O O . GLN A 1 105 ? 11.713 -7.602 2.868 1.00 90.19 105 GLN A O 1
ATOM 834 N N . LEU A 1 106 ? 11.913 -5.539 3.745 1.00 91.12 106 LEU A N 1
ATOM 835 C CA . LEU A 1 106 ? 10.674 -5.053 3.148 1.00 91.12 106 LEU A CA 1
ATOM 836 C C . LEU A 1 106 ? 10.736 -5.098 1.614 1.00 91.12 106 LEU A C 1
ATOM 838 O O . LEU A 1 106 ? 9.760 -5.488 0.977 1.00 91.12 106 LEU A O 1
ATOM 842 N N . ALA A 1 107 ? 11.889 -4.785 1.015 1.00 94.44 107 ALA A N 1
ATOM 843 C CA . ALA A 1 107 ? 12.104 -4.923 -0.425 1.00 94.44 107 ALA A CA 1
ATOM 844 C C . ALA A 1 107 ? 11.945 -6.379 -0.910 1.00 94.44 107 ALA A C 1
ATOM 846 O O . ALA A 1 107 ? 11.347 -6.620 -1.960 1.00 94.44 107 ALA A O 1
ATOM 847 N N . SER A 1 108 ? 12.424 -7.366 -0.148 1.00 93.69 108 SER A N 1
ATOM 848 C CA . SER A 1 108 ? 12.216 -8.785 -0.469 1.00 93.69 108 SER A CA 1
ATOM 849 C C . SER A 1 108 ? 10.729 -9.146 -0.482 1.00 93.69 108 SER A C 1
ATOM 851 O O . SER A 1 108 ? 10.237 -9.711 -1.456 1.00 93.69 108 SER A O 1
ATOM 853 N N . VAL A 1 109 ? 9.978 -8.723 0.535 1.00 94.62 109 VAL A N 1
ATOM 854 C CA . VAL A 1 109 ? 8.526 -8.967 0.620 1.00 94.62 109 VAL A CA 1
ATOM 855 C C . VAL A 1 109 ? 7.777 -8.266 -0.520 1.00 94.62 109 VAL A C 1
ATOM 857 O O . VAL A 1 109 ? 6.832 -8.802 -1.099 1.00 94.62 109 VAL A O 1
ATOM 860 N N . VAL A 1 110 ? 8.223 -7.071 -0.913 1.00 96.19 110 VAL A N 1
ATOM 861 C CA . VAL A 1 110 ? 7.694 -6.392 -2.101 1.00 96.19 110 VAL A CA 1
ATOM 862 C C . VAL A 1 110 ? 7.966 -7.204 -3.366 1.00 96.19 110 VAL A C 1
ATOM 864 O O . VAL A 1 110 ? 7.100 -7.251 -4.236 1.00 96.19 110 VAL A O 1
ATOM 867 N N . SER A 1 111 ? 9.120 -7.863 -3.492 1.00 97.00 111 SER A N 1
ATOM 868 C CA . SER A 1 111 ? 9.388 -8.757 -4.626 1.00 97.00 111 SER A CA 1
ATOM 869 C C . SER A 1 111 ? 8.376 -9.898 -4.701 1.00 97.00 111 SER A C 1
ATOM 871 O O . SER A 1 111 ? 7.857 -10.163 -5.783 1.00 97.00 111 SER A O 1
ATOM 873 N N . GLU A 1 112 ? 8.008 -10.497 -3.569 1.00 96.50 112 GLU A N 1
ATOM 874 C CA . GLU A 1 112 ? 6.976 -11.541 -3.515 1.00 96.50 112 GLU A CA 1
ATOM 875 C C . GLU A 1 112 ? 5.601 -11.016 -3.951 1.00 96.50 112 GLU A C 1
ATOM 877 O O . GLU A 1 112 ? 4.917 -11.645 -4.760 1.00 96.50 112 GLU A O 1
ATOM 882 N N . PHE A 1 113 ? 5.215 -9.815 -3.505 1.00 97.25 113 PHE A N 1
ATOM 883 C CA . PHE A 1 113 ? 3.999 -9.155 -3.991 1.00 97.25 113 PHE A CA 1
ATOM 884 C C . PHE A 1 113 ? 4.038 -8.925 -5.510 1.00 97.25 113 PHE A C 1
ATOM 886 O O . PHE A 1 113 ? 3.046 -9.137 -6.209 1.00 97.25 113 PHE A O 1
ATOM 893 N N . GLN A 1 114 ? 5.185 -8.500 -6.043 1.00 98.19 114 GLN A N 1
ATOM 894 C CA . GLN A 1 114 ? 5.348 -8.264 -7.477 1.00 98.19 114 GLN A CA 1
ATOM 895 C C . GLN A 1 114 ? 5.250 -9.549 -8.292 1.00 98.19 114 GLN A C 1
ATOM 897 O O . GLN A 1 114 ? 4.667 -9.531 -9.372 1.00 98.19 114 GLN A O 1
ATOM 902 N N . GLU A 1 115 ? 5.790 -10.652 -7.783 1.00 96.88 115 GLU A N 1
ATOM 903 C CA . GLU A 1 115 ? 5.696 -11.962 -8.425 1.00 96.88 115 GLU A CA 1
ATOM 904 C C . GLU A 1 115 ? 4.276 -12.537 -8.339 1.00 96.88 115 GLU A C 1
ATOM 906 O O . GLU A 1 115 ? 3.778 -13.067 -9.333 1.00 96.88 115 GLU A O 1
ATOM 911 N N . LYS A 1 116 ? 3.564 -12.325 -7.221 1.00 96.69 116 LYS A N 1
ATOM 912 C CA . LYS A 1 116 ? 2.135 -12.667 -7.080 1.00 96.69 116 LYS A CA 1
ATOM 913 C C . LYS A 1 116 ? 1.269 -11.990 -8.148 1.00 96.69 116 LYS A C 1
ATOM 915 O O . LYS A 1 116 ? 0.345 -12.602 -8.675 1.00 96.69 116 LYS A O 1
ATOM 920 N N . TYR A 1 117 ? 1.588 -10.743 -8.496 1.00 96.94 117 TYR A N 1
ATOM 921 C CA . TYR A 1 117 ? 0.895 -9.961 -9.525 1.00 96.94 117 TYR A CA 1
ATOM 922 C C . TYR A 1 117 ? 1.765 -9.727 -10.776 1.00 96.94 117 TYR A C 1
ATOM 924 O O . TYR A 1 117 ? 1.677 -8.673 -11.419 1.00 96.94 117 TYR A O 1
ATOM 932 N N . ALA A 1 118 ? 2.600 -10.711 -11.140 1.00 96.88 118 ALA A N 1
ATOM 933 C CA . ALA A 1 118 ? 3.610 -10.586 -12.197 1.00 96.88 118 ALA A CA 1
ATOM 934 C C . ALA A 1 118 ? 3.034 -10.140 -13.546 1.00 96.88 118 ALA A C 1
ATOM 936 O O . ALA A 1 118 ? 3.678 -9.390 -14.280 1.00 96.88 118 ALA A O 1
ATOM 937 N N . ASP A 1 119 ? 1.816 -10.563 -13.867 1.00 95.75 119 ASP A N 1
ATOM 938 C CA . ASP A 1 119 ? 1.173 -10.279 -15.149 1.00 95.75 119 ASP A CA 1
ATOM 939 C C . ASP A 1 119 ? 0.894 -8.794 -15.363 1.00 95.75 119 ASP A C 1
ATOM 941 O O . ASP A 1 119 ? 1.004 -8.286 -16.478 1.00 95.75 119 ASP A O 1
ATOM 945 N N . GLU A 1 120 ? 0.583 -8.088 -14.281 1.00 94.75 120 GLU A N 1
ATOM 946 C CA . GLU A 1 120 ? 0.243 -6.670 -14.309 1.00 94.75 120 GLU A CA 1
ATOM 947 C C . GLU A 1 120 ? 1.443 -5.780 -13.975 1.00 94.75 120 GLU A C 1
ATOM 949 O O . GLU A 1 120 ? 1.500 -4.637 -14.432 1.00 94.75 120 GLU A O 1
ATOM 954 N N . ILE A 1 121 ? 2.397 -6.288 -13.186 1.00 96.75 121 ILE A N 1
ATOM 955 C CA . ILE A 1 121 ? 3.535 -5.504 -12.694 1.00 96.75 121 ILE A CA 1
ATOM 956 C C . ILE A 1 121 ? 4.813 -5.761 -13.503 1.00 96.75 121 ILE A C 1
ATOM 958 O O . ILE A 1 121 ? 5.489 -4.809 -13.886 1.00 96.75 121 ILE A O 1
ATOM 962 N N . LEU A 1 122 ? 5.160 -7.026 -13.757 1.00 96.00 122 LEU A N 1
ATOM 963 C CA . LEU A 1 122 ? 6.470 -7.426 -14.284 1.00 96.00 122 LEU A CA 1
ATOM 964 C C . LEU A 1 122 ? 6.456 -7.658 -15.802 1.00 96.00 122 LEU A C 1
ATOM 966 O O . LEU A 1 122 ? 7.323 -7.136 -16.510 1.00 96.00 122 LEU A O 1
ATOM 970 N N . LYS A 1 123 ? 5.456 -8.387 -16.323 1.00 94.19 123 LYS A N 1
ATOM 971 C CA . LYS A 1 123 ? 5.342 -8.730 -17.755 1.00 94.19 123 LYS A CA 1
ATOM 972 C C . LYS A 1 123 ? 5.362 -7.508 -18.685 1.00 94.19 123 LYS A C 1
ATOM 974 O O . LYS A 1 123 ? 6.083 -7.573 -19.681 1.00 94.19 123 LYS A O 1
ATOM 979 N N . PRO A 1 124 ? 4.675 -6.383 -18.389 1.00 93.62 124 PRO A N 1
ATOM 980 C CA . PRO A 1 124 ? 4.694 -5.212 -19.271 1.00 93.62 124 PRO A CA 1
ATOM 981 C C . PRO A 1 124 ? 6.083 -4.581 -19.426 1.00 93.62 124 PRO A C 1
ATOM 983 O O . PRO A 1 124 ? 6.357 -3.933 -20.431 1.00 93.62 124 PRO A O 1
ATOM 986 N N . SER A 1 125 ? 6.961 -4.775 -18.442 1.00 93.00 125 SER A N 1
ATOM 987 C CA . SER A 1 125 ? 8.343 -4.286 -18.457 1.00 93.00 125 SER A CA 1
ATOM 988 C C . SER A 1 125 ? 9.361 -5.381 -18.793 1.00 93.00 125 SER A C 1
ATOM 990 O O . SER A 1 125 ? 10.560 -5.143 -18.695 1.00 93.00 125 SER A O 1
ATOM 992 N N . GLY A 1 126 ? 8.909 -6.582 -19.178 1.00 93.31 126 GLY A N 1
ATOM 993 C CA . GLY A 1 126 ? 9.783 -7.713 -19.501 1.00 93.31 126 GLY A CA 1
ATOM 994 C C . GLY A 1 126 ? 10.568 -8.267 -18.306 1.00 93.31 126 GLY A C 1
ATOM 995 O O . GLY A 1 126 ? 11.563 -8.968 -18.494 1.00 93.31 126 GLY A O 1
ATOM 996 N N . LEU A 1 127 ? 10.145 -7.962 -17.077 1.00 94.00 127 LEU A N 1
ATOM 997 C CA . LEU A 1 127 ? 10.802 -8.427 -15.860 1.00 94.00 127 LEU A CA 1
ATOM 998 C C . LEU A 1 127 ? 10.340 -9.850 -15.524 1.00 94.00 127 LEU A C 1
ATOM 1000 O O . LEU A 1 127 ? 9.166 -10.189 -15.660 1.00 94.00 127 LEU A O 1
ATOM 1004 N N . LYS A 1 128 ? 11.278 -10.699 -15.091 1.00 93.44 128 LYS A N 1
ATOM 1005 C CA . LYS A 1 128 ? 11.013 -12.110 -14.738 1.00 93.44 128 LYS A CA 1
ATOM 1006 C C . LYS A 1 128 ? 10.987 -12.376 -13.233 1.00 93.44 128 LYS A C 1
ATOM 1008 O O . LYS A 1 128 ? 10.621 -13.476 -12.821 1.00 93.44 128 LYS A O 1
ATOM 1013 N N . ARG A 1 129 ? 11.466 -11.420 -12.442 1.00 95.44 129 ARG A N 1
ATOM 1014 C CA . ARG A 1 129 ? 11.625 -11.504 -10.990 1.00 95.44 129 ARG A CA 1
ATOM 1015 C C . ARG A 1 129 ? 11.206 -10.186 -10.366 1.00 95.44 129 ARG A C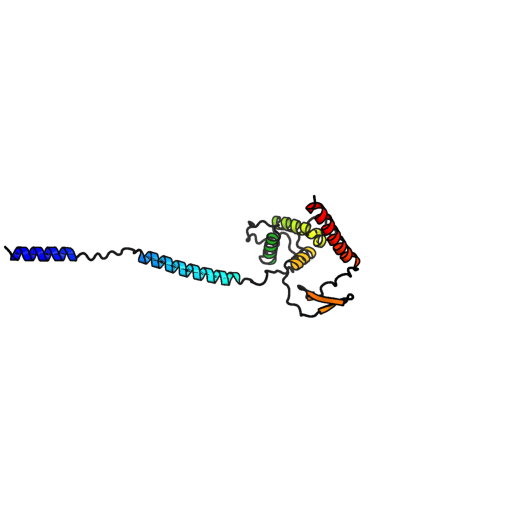 1
ATOM 1017 O O . ARG A 1 129 ? 11.325 -9.142 -11.016 1.00 95.44 129 ARG A O 1
ATOM 1024 N N . GLY A 1 130 ? 10.727 -10.260 -9.131 1.00 94.75 130 GLY A N 1
ATOM 1025 C CA . GLY A 1 130 ? 10.472 -9.082 -8.319 1.00 94.75 130 GLY A CA 1
ATOM 1026 C C . GLY A 1 130 ? 11.748 -8.254 -8.147 1.00 94.75 130 GLY A C 1
ATOM 1027 O O . GLY A 1 130 ? 12.860 -8.776 -8.123 1.00 94.75 130 GLY A O 1
ATOM 1028 N N . THR A 1 131 ? 11.585 -6.940 -8.088 1.00 96.50 131 THR A N 1
ATOM 1029 C CA . THR A 1 131 ? 12.686 -5.967 -7.976 1.00 96.50 131 THR A CA 1
ATOM 1030 C C . THR A 1 131 ? 12.802 -5.362 -6.583 1.00 96.50 131 THR A C 1
ATOM 1032 O O . THR A 1 131 ? 13.734 -4.611 -6.318 1.00 96.50 131 THR A O 1
ATOM 1035 N N . GLY A 1 132 ? 11.801 -5.583 -5.730 1.00 95.50 132 GLY A N 1
ATOM 1036 C CA . GLY A 1 132 ? 11.665 -4.928 -4.431 1.00 95.50 132 GLY A CA 1
ATOM 1037 C C . GLY A 1 132 ? 11.426 -3.419 -4.496 1.00 95.50 132 GLY A C 1
ATOM 1038 O O . GLY A 1 132 ? 11.269 -2.776 -3.464 1.00 95.50 132 GLY A O 1
ATOM 1039 N N . TYR A 1 133 ? 11.349 -2.844 -5.698 1.00 96.50 133 TYR A N 1
ATOM 1040 C CA . TYR A 1 133 ? 11.128 -1.423 -5.926 1.00 96.50 133 TYR A CA 1
ATOM 1041 C C . TYR A 1 133 ? 9.650 -1.121 -6.172 1.00 96.50 133 TYR A C 1
ATOM 1043 O O . TYR A 1 133 ? 9.035 -1.649 -7.103 1.00 96.50 133 TYR A O 1
ATOM 1051 N N . VAL A 1 134 ? 9.063 -0.218 -5.390 1.00 97.25 134 VAL A N 1
ATOM 1052 C CA . VAL A 1 134 ? 7.672 0.210 -5.576 1.00 97.25 134 VAL A CA 1
ATOM 1053 C C . VAL A 1 134 ? 7.626 1.332 -6.610 1.00 97.25 134 VAL A C 1
ATOM 1055 O O . VAL A 1 134 ? 7.515 2.513 -6.290 1.00 97.25 134 VAL A O 1
ATOM 1058 N N . GLY A 1 135 ? 7.741 0.942 -7.879 1.00 96.31 135 GLY A N 1
ATOM 1059 C CA . GLY A 1 135 ? 7.654 1.839 -9.030 1.00 96.31 135 GLY A CA 1
ATOM 1060 C C . GLY A 1 135 ? 6.219 2.102 -9.516 1.00 96.31 135 GLY A C 1
ATOM 1061 O O . GLY A 1 135 ? 5.246 1.632 -8.921 1.00 96.31 135 GLY A O 1
ATOM 1062 N N . PRO A 1 136 ? 6.047 2.803 -10.655 1.00 96.25 136 PRO A N 1
ATOM 1063 C CA . PRO A 1 136 ? 4.731 3.150 -11.199 1.00 96.25 136 PRO A CA 1
ATOM 1064 C C . PRO A 1 136 ? 3.788 1.960 -11.420 1.00 96.25 136 PRO A C 1
ATOM 1066 O O . PRO A 1 136 ? 2.603 2.079 -11.115 1.00 96.25 136 PRO A O 1
ATOM 1069 N N . ALA A 1 137 ? 4.295 0.822 -11.906 1.00 96.25 137 ALA A N 1
ATOM 1070 C CA . ALA A 1 137 ? 3.494 -0.384 -12.128 1.00 96.25 137 ALA A CA 1
ATOM 1071 C C . ALA A 1 137 ? 2.997 -0.994 -10.805 1.00 96.25 137 ALA A C 1
ATOM 1073 O O . ALA A 1 137 ? 1.800 -1.232 -10.645 1.00 96.25 137 ALA A O 1
ATOM 1074 N N . THR A 1 138 ? 3.887 -1.141 -9.819 1.00 97.62 138 THR A N 1
ATOM 1075 C CA . THR A 1 138 ? 3.549 -1.641 -8.477 1.00 97.62 138 THR A CA 1
ATOM 1076 C C . THR A 1 138 ? 2.532 -0.733 -7.789 1.00 97.62 138 THR A C 1
ATOM 1078 O O . THR A 1 138 ? 1.507 -1.212 -7.313 1.00 97.62 138 THR A O 1
ATOM 1081 N N . ARG A 1 139 ? 2.736 0.592 -7.819 1.00 96.25 139 ARG A N 1
ATOM 1082 C CA . ARG A 1 139 ? 1.770 1.564 -7.270 1.00 96.25 139 ARG A CA 1
ATOM 1083 C C . ARG A 1 139 ? 0.423 1.502 -7.966 1.00 96.25 139 ARG A C 1
ATOM 1085 O O . ARG A 1 139 ? -0.603 1.597 -7.308 1.00 96.25 139 ARG A O 1
ATOM 1092 N N . LYS A 1 140 ? 0.410 1.344 -9.292 1.00 94.50 140 LYS A N 1
ATOM 1093 C CA . LYS A 1 140 ? -0.836 1.196 -10.049 1.00 94.50 140 LYS A CA 1
ATOM 1094 C C . LYS A 1 140 ? -1.621 -0.014 -9.551 1.00 94.50 140 LYS A C 1
ATOM 1096 O O . LYS A 1 140 ? -2.823 0.114 -9.345 1.00 94.50 140 LYS A O 1
ATOM 1101 N N . LYS A 1 141 ? -0.953 -1.149 -9.320 1.00 95.44 141 LYS A N 1
ATOM 1102 C CA . LYS A 1 141 ? -1.597 -2.346 -8.771 1.00 95.44 141 LYS A CA 1
ATOM 1103 C C . LYS A 1 141 ? -2.066 -2.138 -7.330 1.00 95.44 141 LYS A C 1
ATOM 1105 O O . LYS A 1 141 ? -3.225 -2.409 -7.041 1.00 95.44 141 LYS A O 1
ATOM 1110 N N . LEU A 1 142 ? -1.218 -1.585 -6.460 1.00 95.50 142 LEU A N 1
ATOM 1111 C CA . LEU A 1 142 ? -1.575 -1.264 -5.072 1.00 95.50 142 LEU A CA 1
ATOM 1112 C C . LEU A 1 142 ? -2.799 -0.342 -5.002 1.00 95.50 142 LEU A C 1
ATOM 1114 O O . LEU A 1 142 ? -3.750 -0.647 -4.293 1.00 95.50 142 LEU A O 1
ATOM 1118 N N . ASN A 1 143 ? -2.827 0.727 -5.797 1.00 93.19 143 ASN A N 1
ATOM 1119 C CA . ASN A 1 143 ? -3.954 1.659 -5.852 1.00 93.19 143 ASN A CA 1
ATOM 1120 C C . ASN A 1 143 ? -5.202 1.042 -6.502 1.00 93.19 143 ASN A C 1
ATOM 1122 O O . ASN A 1 143 ? -6.312 1.467 -6.208 1.00 93.19 143 ASN A O 1
ATOM 1126 N N . ALA A 1 144 ? -5.057 0.060 -7.391 1.00 90.62 144 ALA A N 1
ATOM 1127 C CA . ALA A 1 144 ? -6.208 -0.651 -7.944 1.00 90.62 144 ALA A CA 1
ATOM 1128 C C . ALA A 1 144 ? -6.869 -1.572 -6.904 1.00 90.62 144 ALA A C 1
ATOM 1130 O O . ALA A 1 144 ? -8.084 -1.734 -6.929 1.00 90.62 144 ALA A O 1
ATOM 1131 N N . LEU A 1 145 ? -6.080 -2.164 -6.001 1.00 91.00 145 LEU A N 1
ATOM 1132 C CA . LEU A 1 145 ? -6.564 -3.093 -4.973 1.00 91.00 145 LEU A CA 1
ATOM 1133 C C . LEU A 1 145 ? -7.000 -2.389 -3.679 1.00 91.00 145 LEU A C 1
ATOM 1135 O O . LEU A 1 145 ? -8.006 -2.755 -3.079 1.00 91.00 145 LEU A O 1
ATOM 1139 N N . TYR A 1 146 ? -6.234 -1.385 -3.251 1.00 91.81 146 TYR A N 1
ATOM 1140 C CA . TYR A 1 146 ? -6.347 -0.736 -1.940 1.00 91.81 146 TYR A CA 1
ATOM 1141 C C . TYR A 1 146 ? -6.449 0.789 -2.031 1.00 91.81 146 TYR A C 1
ATOM 1143 O O . TYR A 1 146 ? -6.437 1.471 -1.005 1.00 91.81 146 TYR A O 1
ATOM 1151 N N . GLY A 1 147 ? -6.542 1.341 -3.242 1.00 89.25 147 GLY A N 1
ATOM 1152 C CA . GLY A 1 147 ? -6.685 2.775 -3.443 1.00 89.25 147 GLY A CA 1
ATOM 1153 C C . GLY A 1 147 ? -7.996 3.306 -2.893 1.00 89.25 147 GLY A C 1
ATOM 1154 O O . GLY A 1 147 ? -9.021 2.623 -2.862 1.00 89.25 147 GLY A O 1
ATOM 1155 N N . CYS A 1 148 ? -7.977 4.564 -2.471 1.00 86.62 148 CYS A N 1
ATOM 1156 C CA . CYS A 1 148 ? -9.200 5.230 -2.058 1.00 86.62 148 CYS A CA 1
ATOM 1157 C C . CYS A 1 148 ? -10.086 5.471 -3.275 1.00 86.62 148 CYS A C 1
ATOM 1159 O O . CYS A 1 148 ? -9.708 6.209 -4.191 1.00 86.62 148 CYS A O 1
ATOM 1161 N N . SER A 1 149 ? -11.277 4.863 -3.270 1.00 70.69 149 SER A N 1
ATOM 1162 C CA . SER A 1 149 ? -12.307 5.193 -4.246 1.00 70.69 149 SER A CA 1
ATOM 1163 C C . SER A 1 149 ? -12.760 6.622 -3.991 1.00 70.69 149 SER A C 1
ATOM 1165 O O . SER A 1 149 ? -13.367 6.930 -2.968 1.00 70.69 149 SER A O 1
ATOM 1167 N N . VAL A 1 150 ? -12.460 7.500 -4.938 1.00 70.69 150 VAL A N 1
ATOM 1168 C CA . VAL A 1 150 ? -13.072 8.823 -4.993 1.00 70.69 150 VAL A CA 1
ATOM 1169 C C . VAL A 1 150 ? -14.560 8.625 -5.291 1.00 70.69 150 VAL A C 1
ATOM 1171 O O . VAL A 1 150 ? -14.920 7.765 -6.098 1.00 70.69 150 VAL A O 1
ATOM 1174 N N . ALA A 1 151 ? -15.433 9.380 -4.622 1.00 72.12 151 ALA A N 1
ATOM 1175 C CA . ALA A 1 151 ? -16.847 9.413 -4.973 1.00 72.12 151 ALA A CA 1
ATOM 1176 C C . ALA A 1 151 ? -16.982 10.022 -6.375 1.00 72.12 151 ALA A C 1
ATOM 1178 O O . ALA A 1 151 ? -16.736 11.211 -6.574 1.00 72.12 151 ALA A O 1
ATOM 1179 N N . CYS A 1 152 ? -17.305 9.184 -7.353 1.00 81.00 152 CYS A N 1
ATOM 1180 C CA . CYS A 1 152 ? -17.480 9.606 -8.734 1.00 81.00 152 CYS A CA 1
ATOM 1181 C C . CYS A 1 152 ? -18.921 10.052 -8.984 1.00 81.00 152 CYS A C 1
ATOM 1183 O O . CYS A 1 152 ? -19.847 9.643 -8.281 1.00 81.00 152 CYS A O 1
ATOM 1185 N N . THR A 1 153 ? -19.119 10.881 -10.006 1.00 81.38 153 THR A N 1
ATOM 1186 C CA . THR A 1 153 ? -20.458 11.218 -10.495 1.00 81.38 153 THR A CA 1
ATOM 1187 C C . THR A 1 153 ? -21.190 9.950 -10.948 1.00 81.38 153 THR A C 1
ATOM 1189 O O . THR A 1 153 ? -20.570 9.012 -11.450 1.00 81.38 153 THR A O 1
ATOM 1192 N N . MET A 1 154 ? -22.511 9.901 -10.742 1.00 84.75 154 MET A N 1
ATOM 1193 C CA . MET A 1 154 ? -23.343 8.721 -11.040 1.00 84.75 154 MET A CA 1
ATOM 1194 C C . MET A 1 154 ? -23.799 8.651 -12.506 1.00 84.75 154 MET A C 1
ATOM 1196 O O . MET A 1 154 ? -24.927 8.261 -12.799 1.00 84.75 154 MET A O 1
ATOM 1200 N N . ASP A 1 155 ? -22.955 9.070 -13.440 1.00 89.31 155 ASP A N 1
ATOM 1201 C CA . ASP A 1 155 ? -23.248 8.966 -14.864 1.00 89.31 155 ASP A CA 1
ATOM 1202 C C . ASP A 1 155 ? -22.992 7.550 -15.399 1.00 89.31 155 ASP A C 1
ATOM 1204 O O . ASP A 1 155 ? -22.113 6.821 -14.930 1.00 89.31 155 ASP A O 1
ATOM 1208 N N . ALA A 1 156 ? -23.786 7.177 -16.405 1.00 90.94 156 ALA A N 1
ATOM 1209 C CA . ALA A 1 156 ? -23.733 5.891 -17.084 1.00 90.94 156 ALA A CA 1
ATOM 1210 C C . ALA A 1 156 ? -23.397 6.089 -18.567 1.00 90.94 156 ALA A C 1
ATOM 1212 O O . ALA A 1 156 ? -23.931 6.983 -19.226 1.00 90.94 156 ALA A O 1
ATOM 1213 N N . LYS A 1 157 ? -22.530 5.229 -19.104 1.00 92.06 157 LYS A N 1
ATOM 1214 C CA . LYS A 1 157 ? -22.175 5.175 -20.525 1.00 92.06 157 LYS A CA 1
ATOM 1215 C C . LYS A 1 157 ? -22.742 3.907 -21.141 1.00 92.06 157 LYS A C 1
ATOM 1217 O O . LYS A 1 157 ? -22.468 2.815 -20.652 1.00 92.06 157 LYS A O 1
ATOM 1222 N N . GLN A 1 158 ? -23.488 4.061 -22.231 1.00 94.00 158 GLN A N 1
ATOM 1223 C CA . GLN A 1 158 ? -23.950 2.931 -23.029 1.00 94.00 158 GLN A CA 1
ATOM 1224 C C . GLN A 1 158 ? -22.796 2.378 -23.878 1.00 94.00 158 GLN A C 1
ATOM 1226 O O . GLN A 1 158 ? -22.027 3.127 -24.493 1.00 94.00 158 GLN A O 1
ATOM 1231 N N . CYS A 1 159 ? -22.661 1.062 -23.876 1.00 92.62 159 CYS A N 1
ATOM 1232 C CA . CYS A 1 159 ? -21.724 0.294 -24.678 1.00 92.62 159 CYS A CA 1
ATOM 1233 C C . CYS A 1 159 ? -22.380 -0.143 -25.999 1.00 92.62 159 CYS A C 1
ATOM 1235 O O . CYS A 1 159 ? -23.602 -0.102 -26.149 1.00 92.62 159 CYS A O 1
ATOM 1237 N N . SER A 1 160 ? -21.573 -0.533 -26.991 1.00 90.38 160 SER A N 1
ATOM 1238 C CA . SER A 1 160 ? -22.063 -0.878 -28.339 1.00 90.38 160 SER A CA 1
ATOM 1239 C C . SER A 1 160 ? -22.960 -2.124 -28.379 1.00 90.38 160 SE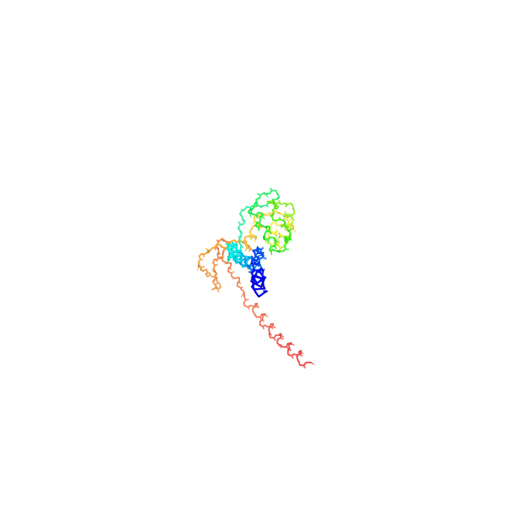R A C 1
ATOM 1241 O O . SER A 1 160 ? -23.683 -2.327 -29.346 1.00 90.38 160 SER A O 1
ATOM 1243 N N . ASP A 1 161 ? -22.906 -2.952 -27.339 1.00 86.19 161 ASP A N 1
ATOM 1244 C CA . ASP A 1 161 ? -23.752 -4.126 -27.105 1.00 86.19 161 ASP A CA 1
ATOM 1245 C C . ASP A 1 161 ? -25.103 -3.778 -26.447 1.00 86.19 161 ASP A C 1
ATOM 1247 O O . ASP A 1 161 ? -25.934 -4.658 -26.240 1.00 86.19 161 ASP A O 1
ATOM 1251 N N . GLY A 1 162 ? -25.327 -2.503 -26.108 1.00 88.62 162 GLY A N 1
ATOM 1252 C CA . GLY A 1 162 ? -26.520 -2.024 -25.414 1.00 88.62 162 GLY A CA 1
ATOM 1253 C C . GLY A 1 162 ? -26.440 -2.075 -23.883 1.00 88.62 162 GLY A C 1
ATOM 1254 O O . GLY A 1 162 ? -27.367 -1.600 -23.230 1.00 88.62 162 GLY A O 1
ATOM 1255 N N . SER A 1 163 ? -25.352 -2.595 -23.301 1.00 90.81 163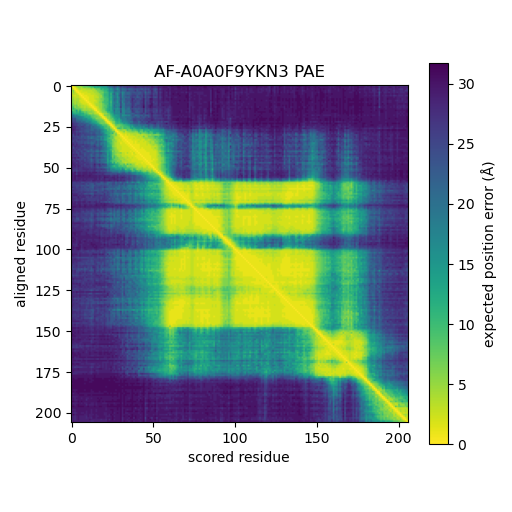 SER A N 1
ATOM 1256 C CA . SER A 1 163 ? -25.132 -2.570 -21.847 1.00 90.81 163 SER A CA 1
ATOM 1257 C C . SER A 1 163 ? -24.738 -1.173 -21.348 1.00 90.81 163 SER A C 1
ATOM 1259 O O . SER A 1 163 ? -24.368 -0.298 -22.134 1.00 90.81 163 SER A O 1
ATOM 1261 N N . TYR A 1 164 ? -24.814 -0.946 -20.032 1.00 91.44 164 TYR A N 1
ATOM 1262 C CA . TYR A 1 164 ? -24.415 0.313 -19.396 1.00 91.44 164 TYR A CA 1
ATOM 1263 C C . TYR A 1 164 ? -23.305 0.090 -18.371 1.00 91.44 164 TYR A C 1
ATOM 1265 O O . TYR A 1 164 ? -23.370 -0.833 -17.561 1.00 91.44 164 TYR A O 1
ATOM 1273 N N . VAL A 1 165 ? -22.311 0.978 -18.379 1.00 92.75 165 VAL A N 1
ATOM 1274 C CA . VAL A 1 165 ? -21.212 1.006 -17.407 1.00 92.75 165 VAL A CA 1
ATOM 1275 C C . VAL A 1 165 ? -21.191 2.334 -16.655 1.00 92.75 165 VAL A C 1
ATOM 1277 O O . VAL A 1 165 ? -21.414 3.393 -17.243 1.00 92.75 165 VAL A O 1
ATOM 1280 N N . SER A 1 166 ? -20.895 2.285 -15.358 1.00 90.12 166 SER A N 1
ATOM 1281 C CA . SER A 1 166 ? -20.731 3.469 -14.503 1.00 90.12 166 SER A CA 1
ATOM 1282 C C . SER A 1 166 ? -19.259 3.867 -14.378 1.00 90.12 166 SER A C 1
ATOM 1284 O O . SER A 1 166 ? -18.354 3.113 -14.759 1.00 90.12 166 SER A O 1
ATOM 1286 N N . ARG A 1 167 ? -18.998 5.055 -13.825 1.00 88.88 167 ARG A N 1
ATOM 1287 C CA . ARG A 1 167 ? -17.642 5.448 -13.420 1.00 88.88 167 ARG A CA 1
ATOM 1288 C C . ARG A 1 167 ? -17.156 4.617 -12.242 1.00 88.88 167 ARG A C 1
ATOM 1290 O O . ARG A 1 167 ? -17.911 4.329 -11.317 1.00 88.88 167 ARG A O 1
ATOM 1297 N N . THR A 1 168 ? -15.871 4.293 -12.245 1.00 81.44 168 THR A N 1
ATOM 1298 C CA . THR A 1 168 ? -15.215 3.595 -11.139 1.00 81.44 168 THR A CA 1
ATOM 1299 C C . THR A 1 168 ? -13.993 4.392 -10.677 1.00 81.44 168 THR A C 1
ATOM 1301 O O . THR A 1 168 ? -13.237 4.945 -11.484 1.00 81.44 168 THR A O 1
ATOM 1304 N N . GLY A 1 169 ? -13.820 4.507 -9.355 1.00 71.19 169 GLY A N 1
ATOM 1305 C CA . GLY A 1 169 ? -12.623 5.094 -8.745 1.00 71.19 169 GLY A CA 1
ATOM 1306 C C . GLY A 1 169 ? -11.375 4.246 -9.036 1.00 71.19 169 GLY A C 1
ATOM 1307 O O . GLY A 1 169 ? -11.510 3.082 -9.412 1.00 71.19 169 GLY A O 1
ATOM 1308 N N . PRO A 1 170 ? -10.149 4.787 -8.902 1.00 65.19 170 PRO A N 1
ATOM 1309 C CA . PRO A 1 170 ? -9.771 6.070 -8.290 1.00 65.19 170 PRO A CA 1
ATOM 1310 C C . PRO A 1 170 ? -9.722 7.273 -9.251 1.00 65.19 170 PRO A C 1
ATOM 1312 O O . PRO A 1 170 ? -9.557 8.401 -8.798 1.00 65.19 170 PRO A O 1
ATOM 1315 N N . LYS A 1 171 ? -9.854 7.062 -10.568 1.00 72.38 171 LYS A N 1
ATOM 1316 C CA . LYS A 1 171 ? -9.808 8.139 -11.581 1.00 72.38 171 LYS A CA 1
ATOM 1317 C C . LYS A 1 171 ? -11.176 8.590 -12.093 1.00 72.38 171 LYS A C 1
ATOM 1319 O O . LYS A 1 171 ? -11.243 9.503 -12.909 1.00 72.38 171 LYS A O 1
ATOM 1324 N N . CYS A 1 172 ? -12.256 7.957 -11.634 1.00 82.75 172 CYS A N 1
ATOM 1325 C CA . CYS A 1 172 ? -13.610 8.212 -12.122 1.00 82.75 172 CYS A CA 1
ATOM 1326 C C . CYS A 1 172 ? -13.737 8.055 -13.642 1.00 82.75 172 CYS A C 1
ATOM 1328 O O . CYS A 1 172 ? -14.423 8.827 -14.309 1.00 82.75 172 CYS A O 1
ATOM 1330 N N . GLU A 1 173 ? -13.074 7.042 -14.191 1.00 86.12 173 GLU A N 1
ATOM 1331 C CA . GLU A 1 173 ? -13.201 6.649 -15.594 1.00 86.12 173 GLU A CA 1
ATOM 1332 C C . GLU A 1 173 ? -14.304 5.588 -15.720 1.00 86.12 173 GLU A C 1
ATOM 1334 O O . GLU A 1 173 ? -14.582 4.857 -14.767 1.00 86.12 173 GLU A O 1
ATOM 1339 N N . PHE A 1 174 ? -14.966 5.513 -16.878 1.00 89.56 174 PHE A N 1
ATOM 1340 C CA . PHE A 1 174 ? -15.941 4.451 -17.138 1.00 89.56 174 PHE A CA 1
ATOM 1341 C C . PHE A 1 174 ? -15.249 3.087 -17.138 1.00 89.56 174 PHE A C 1
ATOM 1343 O O . PHE A 1 174 ? -14.192 2.932 -17.756 1.00 89.56 174 PHE A O 1
ATOM 1350 N N . ALA A 1 175 ? -15.862 2.096 -16.484 1.00 87.62 175 ALA A N 1
ATOM 1351 C CA . ALA A 1 175 ? -15.406 0.714 -16.586 1.00 87.62 175 ALA A CA 1
ATOM 1352 C C . ALA A 1 175 ? -15.357 0.265 -18.060 1.00 87.62 175 ALA A C 1
ATOM 1354 O O . ALA A 1 175 ? -16.103 0.767 -18.908 1.00 87.62 175 ALA A O 1
ATOM 1355 N N . LYS A 1 176 ? -14.460 -0.677 -18.384 1.00 90.19 176 LYS A N 1
ATOM 1356 C CA . LYS A 1 176 ? -14.410 -1.248 -19.736 1.00 90.19 176 LYS A CA 1
ATOM 1357 C C . LYS A 1 176 ? -15.759 -1.889 -20.062 1.00 90.19 176 LYS A C 1
ATOM 1359 O O . LYS A 1 176 ? -16.314 -2.606 -19.234 1.00 90.19 176 LYS A O 1
ATOM 1364 N N . CYS A 1 177 ? -16.252 -1.633 -21.272 1.00 89.88 177 CYS A N 1
ATOM 1365 C CA . CYS A 1 177 ? -17.428 -2.322 -21.785 1.00 89.88 177 CYS A CA 1
ATOM 1366 C C . CYS A 1 177 ? -17.164 -3.832 -21.813 1.00 89.88 177 CYS A C 1
ATOM 1368 O O . CYS A 1 177 ? -16.038 -4.225 -22.137 1.00 89.88 177 CYS A O 1
ATOM 1370 N N . PRO A 1 178 ? -18.165 -4.666 -21.498 1.00 83.25 178 PRO A N 1
ATOM 1371 C CA . PRO A 1 178 ? -18.037 -6.097 -21.702 1.00 83.25 178 PRO A CA 1
ATOM 1372 C C . PRO A 1 178 ? -17.746 -6.354 -23.184 1.00 83.25 178 PRO A C 1
ATOM 1374 O O . PRO A 1 178 ? -18.407 -5.814 -24.074 1.00 83.25 178 PRO A O 1
ATOM 1377 N N . GLU A 1 179 ? -16.706 -7.138 -23.458 1.00 78.94 179 GLU A N 1
ATOM 1378 C CA . GLU A 1 179 ? -16.495 -7.650 -24.805 1.00 78.94 179 GLU A CA 1
ATOM 1379 C C . GLU A 1 179 ? -17.660 -8.590 -25.107 1.00 78.94 179 GLU A C 1
ATOM 1381 O O . GLU A 1 179 ? -18.063 -9.384 -24.255 1.00 78.94 179 GLU A O 1
ATOM 1386 N N . THR A 1 180 ? -18.258 -8.437 -26.286 1.00 59.78 180 THR A N 1
ATOM 1387 C CA . THR A 1 180 ? -19.428 -9.193 -26.726 1.00 59.78 180 THR A CA 1
ATOM 1388 C C . THR A 1 180 ? -19.137 -10.684 -26.595 1.00 59.78 180 THR A C 1
ATOM 1390 O O . THR A 1 180 ? -18.502 -11.285 -27.461 1.00 59.78 180 THR A O 1
ATOM 1393 N N . ILE A 1 181 ? -19.620 -11.304 -25.516 1.00 58.00 181 ILE A N 1
ATOM 1394 C CA . ILE A 1 181 ? -19.684 -12.755 -25.421 1.00 58.00 181 ILE A CA 1
ATOM 1395 C C . ILE A 1 181 ? -20.675 -13.155 -26.502 1.00 58.00 181 ILE A C 1
ATOM 1397 O O . ILE A 1 181 ? -21.891 -13.071 -26.327 1.00 58.00 181 ILE A O 1
ATOM 1401 N N . THR A 1 182 ? -20.160 -13.533 -27.672 1.00 54.25 182 THR A N 1
ATOM 1402 C CA . THR A 1 182 ? -20.975 -14.220 -28.666 1.00 54.25 182 THR A CA 1
ATOM 1403 C C . THR A 1 182 ? -21.655 -15.366 -27.926 1.00 54.25 182 THR A C 1
ATOM 1405 O O . THR A 1 182 ? -20.993 -16.123 -27.218 1.00 54.25 182 THR A O 1
ATOM 1408 N N . VAL A 1 183 ? -22.978 -15.467 -28.047 1.00 55.88 183 VAL A N 1
ATOM 1409 C CA . VAL A 1 183 ? -23.887 -16.366 -27.303 1.00 55.88 183 VAL A CA 1
ATOM 1410 C C . VAL A 1 183 ? -23.432 -17.844 -27.261 1.00 55.88 183 VAL A C 1
ATOM 1412 O O . VAL A 1 183 ? -23.958 -18.644 -26.496 1.00 55.88 183 VAL A O 1
ATOM 1415 N N . ARG A 1 184 ? -22.396 -18.218 -28.016 1.00 54.91 184 ARG A N 1
ATOM 1416 C CA . ARG A 1 184 ? -21.768 -19.540 -28.066 1.00 54.91 184 ARG A CA 1
ATOM 1417 C C . ARG A 1 184 ? -21.207 -20.044 -26.727 1.00 54.91 184 ARG A C 1
ATOM 1419 O O . ARG A 1 184 ? -21.199 -21.254 -26.538 1.00 54.91 184 ARG A O 1
ATOM 1426 N N . GLU A 1 185 ? -20.785 -19.186 -25.795 1.00 52.62 185 GLU A N 1
ATOM 1427 C CA . GLU A 1 185 ? -20.255 -19.657 -24.495 1.00 52.62 185 GLU A CA 1
ATOM 1428 C C . GLU A 1 185 ? -21.362 -19.982 -23.472 1.00 52.62 185 GLU A C 1
ATOM 1430 O O . GLU A 1 185 ? -21.226 -20.913 -22.681 1.00 52.62 185 GLU A O 1
ATOM 1435 N N . GLN A 1 186 ? -22.522 -19.320 -23.567 1.00 49.91 186 GLN A N 1
ATOM 1436 C CA . GLN A 1 186 ? -23.694 -19.599 -22.720 1.00 49.91 186 GLN A CA 1
ATOM 1437 C C . GLN A 1 186 ? -24.362 -20.944 -23.065 1.00 49.91 186 GLN A C 1
ATOM 1439 O O . GLN A 1 186 ? -24.898 -21.617 -22.186 1.00 49.91 186 GLN A O 1
ATOM 1444 N N . VAL A 1 187 ? -24.274 -21.392 -24.327 1.00 54.41 187 VAL A N 1
ATOM 1445 C CA . VAL A 1 187 ? -24.786 -22.716 -24.739 1.00 54.41 187 VAL A CA 1
ATOM 1446 C C . VAL A 1 187 ? -23.947 -23.850 -24.140 1.00 54.41 187 VAL A C 1
ATOM 1448 O O . VAL A 1 187 ? -24.469 -24.930 -23.874 1.00 54.41 187 VAL A O 1
ATOM 1451 N N . LYS A 1 188 ? -22.659 -23.604 -23.855 1.00 57.25 188 LYS A N 1
ATOM 1452 C CA . LYS A 1 188 ? -21.795 -24.596 -23.206 1.00 57.25 188 LYS A CA 1
ATOM 1453 C C . LYS A 1 188 ? -22.208 -24.831 -21.749 1.00 57.25 188 LYS A C 1
ATOM 1455 O O . LYS A 1 188 ? -22.227 -25.977 -21.327 1.00 57.25 188 LYS A O 1
ATOM 1460 N N . CYS A 1 189 ? -22.629 -23.792 -21.020 1.00 55.22 189 CYS A N 1
ATOM 1461 C CA . CYS A 1 189 ? -23.212 -23.953 -19.679 1.00 55.22 189 CYS A CA 1
ATOM 1462 C C . CYS A 1 189 ? -24.557 -24.697 -19.694 1.00 55.22 189 CYS A C 1
ATOM 1464 O O . CYS A 1 189 ? -24.791 -25.524 -18.818 1.00 55.22 189 CYS A O 1
ATOM 1466 N N . ILE A 1 190 ? -25.414 -24.450 -20.693 1.00 57.56 190 ILE A N 1
ATOM 1467 C CA . ILE A 1 190 ? -26.699 -25.159 -20.842 1.00 57.56 190 ILE A CA 1
ATOM 1468 C C . ILE A 1 190 ? -26.491 -26.653 -21.123 1.00 57.56 190 ILE A C 1
ATOM 1470 O O . ILE A 1 190 ? -27.088 -27.484 -20.446 1.00 57.56 190 ILE A O 1
ATOM 1474 N N . LEU A 1 191 ? -25.585 -27.005 -22.043 1.00 56.22 191 LEU A N 1
ATOM 1475 C CA . LEU A 1 191 ? -25.285 -28.410 -22.349 1.00 56.22 191 LEU A CA 1
ATOM 1476 C C . LEU A 1 191 ? -24.610 -29.141 -21.176 1.00 56.22 191 LEU A C 1
ATOM 1478 O O . LEU A 1 191 ? -24.786 -30.345 -21.035 1.00 56.22 191 LEU A O 1
ATOM 1482 N N . ILE A 1 192 ? -23.848 -28.442 -20.325 1.00 59.38 192 ILE A N 1
ATOM 1483 C CA . ILE A 1 192 ? -23.229 -29.060 -19.140 1.00 59.38 192 ILE A CA 1
ATOM 1484 C C . ILE A 1 192 ? -24.284 -29.380 -18.067 1.00 59.38 192 ILE A C 1
ATOM 1486 O O . ILE A 1 192 ? -24.186 -30.434 -17.449 1.00 59.38 192 ILE A O 1
ATOM 1490 N N . LEU A 1 193 ? -25.308 -28.539 -17.869 1.00 58.25 193 LEU A N 1
ATOM 1491 C CA . LEU A 1 193 ? -26.394 -28.821 -16.915 1.00 58.25 193 LEU A CA 1
ATOM 1492 C C . LEU A 1 193 ? -27.221 -30.054 -17.319 1.00 58.25 193 LEU A C 1
ATOM 1494 O O . LEU A 1 193 ? -27.457 -30.915 -16.477 1.00 58.25 193 LEU A O 1
ATOM 1498 N N . GLU A 1 194 ? -27.562 -30.207 -18.603 1.00 59.62 194 GLU A N 1
ATOM 1499 C CA . GLU A 1 194 ? -28.318 -31.381 -19.079 1.00 59.62 194 GLU A CA 1
ATOM 1500 C C . GLU A 1 194 ? -27.514 -32.695 -18.986 1.00 59.62 194 GLU A C 1
ATOM 1502 O O . GLU A 1 194 ? -28.073 -33.750 -18.683 1.00 59.62 194 GLU A O 1
ATOM 1507 N N . VAL A 1 195 ? -26.192 -32.655 -19.204 1.00 61.34 195 VAL A N 1
ATOM 1508 C CA . VAL A 1 195 ? -25.325 -33.846 -19.096 1.00 61.34 195 VAL A CA 1
ATOM 1509 C C . VAL A 1 195 ? -25.104 -34.260 -17.637 1.00 61.34 195 VAL A C 1
ATOM 1511 O O . VAL A 1 195 ? -25.032 -35.456 -17.345 1.00 61.34 195 VAL A O 1
ATOM 1514 N N . VAL A 1 196 ? -25.013 -33.297 -16.712 1.00 64.12 196 VAL A N 1
ATOM 1515 C CA . VAL A 1 196 ? -24.881 -33.590 -15.276 1.00 64.12 196 VAL A CA 1
ATOM 1516 C C . VAL A 1 196 ? -26.170 -34.209 -14.733 1.00 64.12 196 VAL A C 1
ATOM 1518 O O . VAL A 1 196 ? -26.084 -35.208 -14.023 1.00 64.12 196 VAL A O 1
ATOM 1521 N N . ASP A 1 197 ? -27.348 -33.711 -15.123 1.00 70.12 197 ASP A N 1
ATOM 1522 C CA . ASP A 1 197 ? -28.627 -34.317 -14.720 1.00 70.12 197 ASP A CA 1
ATOM 1523 C C . ASP A 1 197 ? -28.771 -35.772 -15.213 1.00 70.12 197 ASP A C 1
ATOM 1525 O O . ASP A 1 197 ? -29.230 -36.636 -14.462 1.00 70.12 197 ASP A O 1
ATOM 1529 N N . PHE A 1 198 ? -28.323 -36.087 -16.436 1.00 65.31 198 PHE A N 1
ATOM 1530 C CA . PHE A 1 198 ? -28.399 -37.449 -16.983 1.00 65.31 198 PHE A CA 1
ATOM 1531 C C . PHE A 1 198 ? -27.461 -38.441 -16.266 1.00 65.31 198 PHE A C 1
ATOM 1533 O O . PHE A 1 198 ? -27.866 -39.558 -15.947 1.00 65.31 198 PHE A O 1
ATOM 1540 N N . LEU A 1 199 ? -26.226 -38.030 -15.952 1.00 64.69 199 LEU A N 1
ATOM 1541 C CA . LEU A 1 199 ? -25.254 -38.872 -15.235 1.00 64.69 199 LEU A CA 1
ATOM 1542 C C . LEU A 1 199 ? -25.611 -39.076 -13.756 1.00 64.69 199 LEU A C 1
ATOM 1544 O O . LEU A 1 199 ? -25.343 -40.140 -13.197 1.00 64.69 199 LEU A O 1
ATOM 1548 N N . VAL A 1 200 ? -26.224 -38.078 -13.111 1.00 67.88 200 VAL A N 1
ATOM 1549 C CA . VAL A 1 200 ? -26.678 -38.195 -11.715 1.00 67.88 200 VAL A CA 1
ATOM 1550 C C . VAL A 1 200 ? -27.819 -39.210 -11.595 1.00 67.88 200 VAL A C 1
ATOM 1552 O O . VAL A 1 200 ? -27.881 -39.934 -10.603 1.00 67.88 200 VAL A O 1
ATOM 1555 N N . LEU A 1 201 ? -28.681 -39.335 -12.609 1.00 65.06 201 LEU A N 1
ATOM 1556 C CA . LEU A 1 201 ? -29.788 -40.292 -12.584 1.00 65.06 201 LEU A CA 1
ATOM 1557 C C . LEU A 1 201 ? -29.318 -41.757 -12.693 1.00 65.06 201 LEU A C 1
ATOM 1559 O O . LEU A 1 201 ? -29.860 -42.613 -11.996 1.00 65.06 201 LEU A O 1
ATOM 1563 N N . GLU A 1 202 ? -28.282 -42.051 -13.489 1.00 65.19 202 GLU A N 1
ATOM 1564 C CA . GLU A 1 202 ? -27.704 -43.407 -13.579 1.00 65.19 202 GLU A CA 1
ATOM 1565 C C . GLU A 1 202 ? -26.963 -43.828 -12.300 1.00 65.19 202 GLU A C 1
ATOM 1567 O O . GLU A 1 202 ? -26.981 -45.004 -11.946 1.00 65.19 202 GLU A O 1
ATOM 1572 N N . LEU A 1 203 ? -26.363 -42.883 -11.565 1.00 59.88 203 LEU A N 1
ATOM 1573 C CA . LEU A 1 203 ? -25.655 -43.180 -10.314 1.00 59.88 203 LEU A CA 1
ATOM 1574 C C . LEU A 1 203 ? -26.597 -43.394 -9.113 1.00 59.88 203 LEU A C 1
ATOM 1576 O O . LEU A 1 203 ? -26.192 -43.990 -8.122 1.00 59.88 203 LEU A O 1
ATOM 1580 N N . ILE A 1 204 ? -27.837 -42.894 -9.177 1.00 63.56 204 ILE A N 1
ATOM 1581 C CA . ILE A 1 204 ? -28.852 -43.070 -8.119 1.00 63.56 204 ILE A CA 1
ATOM 1582 C C . ILE A 1 204 ? -29.671 -44.361 -8.327 1.00 63.56 204 ILE A C 1
ATOM 1584 O O . ILE A 1 204 ? -30.273 -44.866 -7.381 1.00 63.56 204 ILE A O 1
ATOM 1588 N N . LEU A 1 205 ? -29.701 -44.904 -9.551 1.00 58.56 205 LEU A N 1
ATOM 1589 C CA . LEU A 1 205 ? -30.455 -46.114 -9.920 1.00 58.56 205 LEU A CA 1
ATOM 1590 C C . LEU A 1 205 ? -29.608 -47.404 -9.963 1.00 58.56 205 LEU A C 1
ATOM 1592 O O . LEU A 1 205 ? -30.148 -48.457 -10.312 1.00 58.56 205 LEU A O 1
ATOM 1596 N N . ALA A 1 206 ? -28.325 -47.335 -9.597 1.00 54.50 206 ALA A N 1
ATOM 1597 C CA . ALA A 1 206 ? -27.415 -48.475 -9.436 1.00 54.50 206 ALA A CA 1
ATOM 1598 C C . ALA A 1 206 ? -27.133 -48.753 -7.952 1.00 54.50 206 ALA A C 1
ATOM 1600 O O . ALA A 1 206 ? -27.052 -49.950 -7.591 1.00 54.50 206 ALA A O 1
#

Mean predicted aligned error: 18.23 Å

Foldseek 3Di:
DVVVVVVVVVVVVCVVVPPPDPPPPCDVVVVVVVVVVVVVVVVVVVVVVVVVVVVDPPQQFDADPDKDDFFDFALHPLLVLLVVLVVVVLH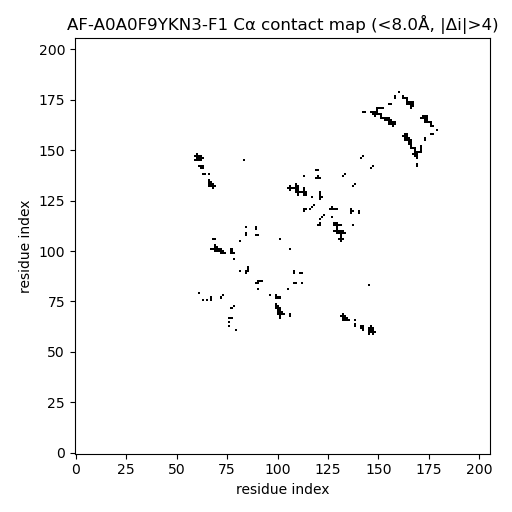DPPPDSPPRTLHPVLLVSQQVVCQVVVVQQPVVVVHPTRPSIRDPSNSVVRCVVGNDWDDADADWDADPVRDIFFFTDDVRDTDDDDDPPPCVVVVVVVVVVVVVVVVVVVVVVD